Protein AF-A0A958L5U6-F1 (afdb_monomer)

Structure (mmCIF, N/CA/C/O backbone):
data_AF-A0A958L5U6-F1
#
_entry.id   AF-A0A958L5U6-F1
#
loop_
_atom_site.group_PDB
_atom_site.id
_atom_site.type_symbol
_atom_site.label_atom_id
_atom_site.label_alt_id
_atom_site.label_comp_id
_atom_site.label_asym_id
_atom_site.label_entity_id
_atom_site.label_seq_id
_atom_site.pdbx_PDB_ins_code
_atom_site.Cartn_x
_atom_site.Cartn_y
_atom_site.Cartn_z
_atom_site.occupancy
_atom_site.B_iso_or_equiv
_atom_site.auth_seq_id
_atom_site.auth_comp_id
_atom_site.auth_asym_id
_atom_site.auth_atom_id
_atom_site.pdbx_PDB_model_num
ATOM 1 N N . THR A 1 1 ? 14.422 -29.071 46.631 1.00 42.19 1 THR A N 1
ATOM 2 C CA . THR A 1 1 ? 13.842 -27.743 46.349 1.00 42.19 1 THR A CA 1
ATOM 3 C C . THR A 1 1 ? 13.597 -27.643 44.858 1.00 42.19 1 THR A C 1
ATOM 5 O O . THR A 1 1 ? 14.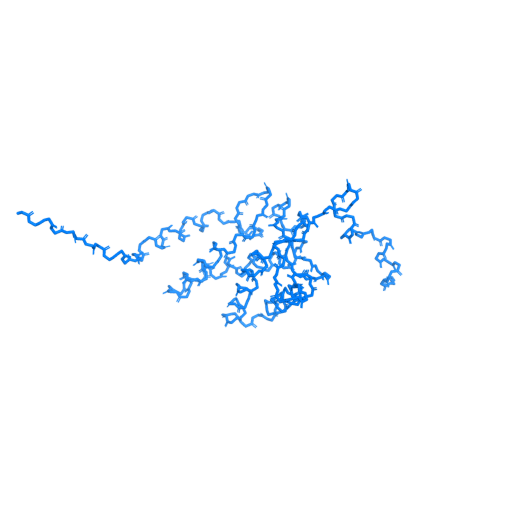487 -27.279 44.104 1.00 42.19 1 THR A O 1
ATOM 8 N N . ALA A 1 2 ? 12.422 -28.095 44.417 1.00 38.12 2 ALA A N 1
ATOM 9 C CA . ALA A 1 2 ? 12.008 -27.997 43.022 1.00 38.12 2 ALA A CA 1
ATOM 10 C C . ALA A 1 2 ? 11.472 -26.580 42.786 1.00 38.12 2 ALA A C 1
ATOM 12 O O . ALA A 1 2 ? 10.473 -26.194 43.389 1.00 38.12 2 ALA A O 1
ATOM 13 N N . GLY A 1 3 ? 12.186 -25.792 41.983 1.00 37.72 3 GLY A N 1
ATOM 14 C CA . GLY A 1 3 ? 11.714 -24.493 41.520 1.00 37.72 3 GLY A CA 1
ATOM 15 C C . GLY A 1 3 ? 10.624 -24.710 40.481 1.00 37.72 3 GLY A C 1
ATOM 16 O O . GLY A 1 3 ? 10.908 -25.190 39.385 1.00 37.72 3 GLY A O 1
ATOM 17 N N . ALA A 1 4 ? 9.385 -24.393 40.847 1.00 43.12 4 ALA A N 1
ATOM 18 C CA . ALA A 1 4 ? 8.295 -24.278 39.895 1.00 43.12 4 ALA A CA 1
ATOM 19 C C . ALA A 1 4 ? 8.637 -23.142 38.923 1.00 43.12 4 ALA A C 1
ATOM 21 O O . ALA A 1 4 ? 8.745 -21.981 39.315 1.00 43.12 4 ALA A O 1
ATOM 22 N N . THR A 1 5 ? 8.873 -23.498 37.665 1.00 43.69 5 THR A N 1
ATOM 23 C CA . THR A 1 5 ? 8.881 -22.553 36.554 1.00 43.69 5 THR A CA 1
ATOM 24 C C . THR A 1 5 ? 7.425 -22.302 36.209 1.00 43.69 5 THR A C 1
ATOM 26 O O . THR A 1 5 ? 6.775 -23.122 35.569 1.00 43.69 5 THR A O 1
ATOM 29 N N . ASP A 1 6 ? 6.899 -21.194 36.722 1.00 43.22 6 ASP A N 1
ATOM 30 C CA . ASP A 1 6 ? 5.592 -20.676 36.346 1.00 43.22 6 ASP A CA 1
ATOM 31 C C . ASP A 1 6 ? 5.699 -20.166 34.903 1.00 43.22 6 ASP A C 1
ATOM 33 O O . ASP A 1 6 ? 6.178 -19.062 34.632 1.00 43.22 6 ASP A O 1
ATOM 37 N N . SER A 1 7 ? 5.383 -21.036 33.946 1.00 47.94 7 SER A N 1
ATOM 38 C CA . SER A 1 7 ? 5.239 -20.659 32.548 1.00 47.94 7 SER A CA 1
ATOM 39 C C . SER A 1 7 ? 3.944 -19.869 32.424 1.00 47.94 7 SER A C 1
ATOM 41 O O . SER A 1 7 ? 2.886 -20.439 32.162 1.00 47.94 7 SER A O 1
ATOM 43 N N . ALA A 1 8 ? 4.028 -18.556 32.628 1.00 49.22 8 ALA A N 1
ATOM 44 C CA . ALA A 1 8 ? 2.970 -17.647 32.229 1.00 49.22 8 ALA A CA 1
ATOM 45 C C . ALA A 1 8 ? 2.755 -17.821 30.718 1.00 49.22 8 ALA A C 1
ATOM 47 O O . ALA A 1 8 ? 3.527 -17.311 29.903 1.00 49.22 8 ALA A O 1
ATOM 48 N N . GLU A 1 9 ? 1.728 -18.583 30.341 1.00 52.09 9 GLU A N 1
ATOM 49 C CA . GLU A 1 9 ? 1.162 -18.557 29.000 1.00 52.09 9 GLU A CA 1
ATOM 50 C C . GLU A 1 9 ? 0.742 -17.110 28.738 1.00 52.09 9 GLU A C 1
ATOM 52 O O . GLU A 1 9 ? -0.278 -16.627 29.236 1.00 52.09 9 GLU A O 1
ATOM 57 N N . GLY A 1 10 ? 1.609 -16.382 28.031 1.00 51.84 10 GLY A N 1
ATOM 58 C CA . GLY A 1 10 ? 1.451 -14.973 27.705 1.00 51.84 10 GLY A CA 1
ATOM 59 C C . GLY A 1 10 ? 0.251 -14.783 26.794 1.00 51.84 10 GLY A C 1
ATOM 60 O O . GLY A 1 10 ? 0.385 -14.678 25.576 1.00 51.84 10 GLY A O 1
ATOM 61 N N . THR A 1 11 ? -0.936 -14.757 27.388 1.00 57.94 11 THR A N 1
ATOM 62 C CA . THR A 1 11 ? -2.158 -14.388 26.694 1.00 57.94 11 THR A CA 1
ATOM 63 C C . THR A 1 11 ? -1.959 -12.942 26.252 1.00 57.94 11 THR A C 1
ATOM 65 O O . THR A 1 11 ? -1.681 -12.079 27.083 1.00 57.94 11 THR A O 1
ATOM 68 N N . LEU A 1 12 ? -2.030 -12.675 24.946 1.00 61.22 12 LEU A N 1
ATOM 69 C CA . LEU A 1 12 ? -2.023 -11.314 24.408 1.00 61.22 12 LEU A CA 1
ATOM 70 C C . LEU A 1 12 ? -3.190 -10.545 25.036 1.00 61.22 12 LEU A C 1
ATOM 72 O O . LEU A 1 12 ? -4.334 -10.669 24.594 1.00 61.22 12 LEU A O 1
ATOM 76 N N . ASP A 1 13 ? -2.899 -9.788 26.090 1.00 75.25 13 ASP A N 1
ATOM 77 C CA . ASP A 1 13 ? -3.899 -9.019 26.814 1.00 75.25 13 ASP A CA 1
ATOM 78 C C . ASP A 1 13 ? -4.533 -7.999 25.856 1.00 75.25 13 ASP A C 1
ATOM 80 O O . ASP A 1 13 ? -3.841 -7.300 25.105 1.00 75.25 13 ASP A O 1
ATOM 84 N N . GLY A 1 14 ? -5.867 -7.919 25.867 1.00 76.12 14 GLY A N 1
ATOM 85 C CA . GLY A 1 14 ? -6.620 -6.907 25.129 1.00 76.12 14 GLY A CA 1
ATOM 86 C C . GLY A 1 14 ? -6.074 -5.504 25.382 1.00 76.12 14 GLY A C 1
ATOM 87 O O . GLY A 1 14 ? -5.935 -4.736 24.431 1.00 76.12 14 GLY A O 1
ATOM 88 N N . LEU A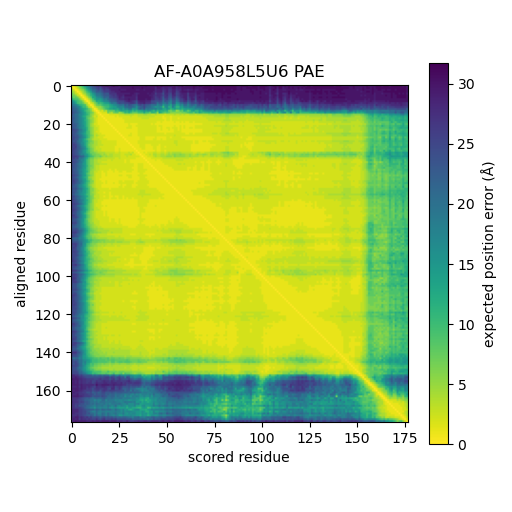 1 15 ? -5.628 -5.236 26.614 1.00 83.44 15 LEU A N 1
ATOM 89 C CA . LEU A 1 15 ? -5.036 -3.963 27.014 1.00 83.44 15 LEU A CA 1
ATOM 90 C C . LEU A 1 15 ? -3.777 -3.596 26.213 1.00 83.44 15 LEU A C 1
ATOM 92 O O . LEU A 1 15 ? -3.612 -2.428 25.860 1.00 83.44 15 LEU A O 1
ATOM 96 N N . ILE A 1 16 ? -2.912 -4.562 25.882 1.00 92.12 16 ILE A N 1
ATOM 97 C CA . ILE A 1 16 ? -1.671 -4.307 25.128 1.00 92.12 16 ILE A CA 1
ATOM 98 C C . ILE A 1 16 ? -1.999 -3.921 23.684 1.00 92.12 16 ILE A C 1
ATOM 100 O O . ILE A 1 16 ? -1.466 -2.946 23.153 1.00 92.12 16 ILE A O 1
ATOM 104 N N . ALA A 1 17 ? -2.911 -4.653 23.046 1.00 93.56 17 ALA A N 1
ATOM 105 C CA . ALA A 1 17 ? -3.328 -4.360 21.679 1.00 93.56 17 ALA A CA 1
ATOM 106 C C . ALA A 1 17 ? -4.055 -3.006 21.571 1.00 93.56 17 ALA A C 1
ATOM 108 O O . ALA A 1 17 ? -3.821 -2.266 20.617 1.00 93.56 17 ALA A O 1
ATOM 109 N N . ASP A 1 18 ? -4.862 -2.636 22.567 1.00 96.56 18 ASP A N 1
ATOM 110 C CA . ASP A 1 18 ? -5.535 -1.332 22.615 1.00 96.56 18 ASP A CA 1
ATOM 111 C C . ASP A 1 18 ? -4.545 -0.180 22.847 1.00 96.56 18 ASP A C 1
ATOM 113 O O . ASP A 1 18 ? -4.731 0.937 22.357 1.00 96.56 18 ASP A O 1
ATOM 117 N N . GLN A 1 19 ? -3.481 -0.412 23.621 1.00 96.56 19 GLN A N 1
ATOM 118 C CA . GLN A 1 19 ? -2.390 0.553 23.777 1.00 96.56 19 GLN A CA 1
ATOM 119 C C . GLN A 1 19 ? -1.605 0.723 22.473 1.00 96.56 19 GLN A C 1
ATOM 121 O O . GLN A 1 19 ? -1.360 1.860 22.067 1.00 96.56 19 GLN A O 1
ATOM 126 N N . ALA A 1 20 ? -1.279 -0.378 21.791 1.00 96.69 20 ALA A N 1
ATOM 127 C CA . ALA A 1 20 ? -0.605 -0.352 20.496 1.00 96.69 20 ALA A CA 1
ATOM 128 C C . ALA A 1 20 ? -1.440 0.392 19.442 1.00 96.69 20 ALA A C 1
ATOM 130 O O . ALA A 1 20 ? -0.927 1.304 18.794 1.00 96.69 20 ALA A O 1
ATOM 131 N N . PHE A 1 21 ? -2.741 0.092 19.338 1.00 98.38 21 PHE A N 1
ATOM 132 C CA . PHE A 1 21 ? -3.654 0.822 18.456 1.00 98.38 21 PHE A CA 1
ATOM 133 C C . PHE A 1 21 ? -3.674 2.321 18.771 1.00 98.38 21 PHE A C 1
ATOM 135 O O . PHE A 1 21 ? -3.522 3.134 17.865 1.00 98.38 21 PHE A O 1
ATOM 142 N N . ARG A 1 22 ? -3.803 2.709 20.048 1.00 98.12 22 ARG A N 1
ATOM 143 C CA . ARG A 1 22 ? -3.801 4.129 20.443 1.00 98.12 22 ARG A CA 1
ATOM 144 C C . ARG A 1 22 ? -2.485 4.836 20.128 1.00 98.12 22 ARG A C 1
ATOM 146 O O . ARG A 1 22 ? -2.515 6.028 19.848 1.00 98.12 22 ARG A O 1
ATOM 153 N N . GLY A 1 23 ? -1.353 4.137 20.205 1.00 98.06 23 GLY A N 1
ATOM 154 C CA . GLY A 1 23 ? -0.061 4.649 19.743 1.00 98.06 23 GLY A CA 1
ATOM 155 C C . GLY A 1 23 ? -0.083 4.924 18.246 1.00 98.06 23 GLY A C 1
ATOM 156 O O . GLY A 1 23 ? 0.069 6.066 17.830 1.00 98.06 23 GLY A O 1
ATOM 157 N N . MET A 1 24 ? -0.409 3.901 17.456 1.00 98.19 24 MET A N 1
ATOM 158 C CA . MET A 1 24 ? -0.482 4.015 15.999 1.00 98.19 24 MET A CA 1
ATOM 159 C C . MET A 1 24 ? -1.473 5.093 15.547 1.00 98.19 24 MET A C 1
ATOM 161 O O . MET A 1 24 ? -1.156 5.881 14.670 1.00 98.19 24 MET A O 1
ATOM 165 N N . ALA A 1 25 ? -2.651 5.187 16.162 1.00 98.44 25 ALA A N 1
ATOM 166 C CA . ALA A 1 25 ? -3.650 6.193 15.809 1.00 98.44 25 ALA A CA 1
ATOM 167 C C . ALA A 1 25 ? -3.161 7.637 16.033 1.00 98.44 25 ALA A C 1
ATOM 169 O O . ALA A 1 25 ? -3.620 8.536 15.334 1.00 98.44 25 ALA A O 1
ATOM 170 N N . ARG A 1 26 ? -2.238 7.870 16.980 1.00 98.12 26 ARG A N 1
ATOM 171 C CA . ARG A 1 26 ? -1.609 9.187 17.181 1.00 98.12 26 ARG A CA 1
ATOM 172 C C . ARG A 1 26 ? -0.544 9.493 16.133 1.00 98.12 26 ARG A C 1
ATOM 174 O O . ARG A 1 26 ? -0.443 10.637 15.710 1.00 98.12 26 ARG A O 1
ATOM 181 N N . ASP A 1 27 ? 0.215 8.482 15.726 1.00 97.50 27 ASP A N 1
ATOM 182 C CA . ASP A 1 27 ? 1.342 8.633 14.796 1.00 97.50 27 ASP A CA 1
ATOM 183 C C . ASP A 1 27 ? 0.913 8.547 13.319 1.00 97.50 27 ASP A C 1
ATOM 185 O O . ASP A 1 27 ? 1.731 8.685 12.407 1.00 97.50 27 ASP A O 1
ATOM 189 N N . TYR A 1 28 ? -0.369 8.281 13.074 1.00 98.69 28 TYR A N 1
ATOM 190 C CA . TYR A 1 28 ? -0.933 8.108 11.746 1.00 98.69 28 TYR A CA 1
ATOM 191 C C . TYR A 1 28 ? -1.030 9.424 10.976 1.00 98.69 28 TYR A C 1
ATOM 193 O O . TYR A 1 28 ? -1.630 10.400 11.433 1.00 98.69 28 TYR A O 1
ATOM 201 N N . ASP A 1 29 ? -0.523 9.417 9.747 1.00 98.38 29 ASP A N 1
ATOM 202 C CA . ASP A 1 29 ? -0.701 10.520 8.813 1.00 98.38 29 ASP A CA 1
ATOM 203 C C . ASP A 1 29 ? -2.116 10.466 8.220 1.00 98.38 29 ASP A C 1
ATOM 205 O O . ASP A 1 29 ? -2.383 9.785 7.230 1.00 98.38 29 ASP A O 1
ATOM 209 N N . SER A 1 30 ? -3.042 11.209 8.822 1.00 97.81 30 SER A N 1
ATOM 210 C CA . SER A 1 30 ? -4.425 11.305 8.335 1.00 97.81 30 SER A CA 1
ATOM 211 C C . SER A 1 30 ? -4.576 12.064 7.011 1.00 97.81 30 SER A C 1
ATOM 213 O O . SER A 1 30 ? -5.604 11.920 6.351 1.00 97.81 30 SER A O 1
ATOM 215 N N . ILE A 1 31 ? -3.565 12.831 6.586 1.00 98.00 31 ILE A N 1
ATOM 216 C CA . ILE A 1 31 ? -3.604 13.607 5.341 1.00 98.00 31 ILE A CA 1
ATOM 217 C C . ILE A 1 31 ? -3.228 12.707 4.166 1.00 98.00 31 ILE A C 1
ATOM 219 O O . ILE A 1 31 ? -3.978 12.614 3.192 1.00 98.00 31 ILE A O 1
ATOM 223 N N . ASN A 1 32 ? -2.095 12.006 4.249 1.00 98.19 32 ASN A N 1
ATOM 224 C CA . ASN A 1 32 ? -1.588 11.188 3.143 1.00 98.19 32 ASN A CA 1
ATOM 225 C C . ASN A 1 32 ? -1.739 9.677 3.347 1.00 98.19 32 ASN A C 1
ATOM 227 O O . ASN A 1 32 ? -1.437 8.923 2.424 1.00 98.19 32 ASN A O 1
ATOM 231 N N . GLY A 1 33 ? -2.202 9.224 4.510 1.00 98.38 33 GLY A N 1
ATOM 232 C CA . GLY A 1 33 ? -2.255 7.810 4.873 1.00 98.38 33 GLY A CA 1
ATOM 233 C C . GLY A 1 33 ? -0.880 7.253 5.249 1.00 98.38 33 GLY A C 1
ATOM 234 O O . GLY A 1 33 ? 0.154 7.749 4.804 1.00 98.38 33 GLY A O 1
ATOM 235 N N . GLY A 1 34 ? -0.864 6.196 6.051 1.00 98.12 34 GLY A N 1
ATOM 236 C CA . GLY A 1 34 ? 0.337 5.520 6.539 1.00 98.12 34 GLY A CA 1
ATOM 237 C C . GLY A 1 34 ? 1.014 6.224 7.713 1.00 98.12 34 GLY A C 1
ATOM 238 O O . GLY A 1 34 ? 0.371 6.915 8.499 1.00 98.12 34 GLY A O 1
ATOM 239 N N . PHE A 1 35 ? 2.321 6.001 7.853 1.00 97.94 35 PHE A N 1
ATOM 240 C CA . PHE A 1 35 ? 3.092 6.377 9.039 1.00 97.94 35 PHE A CA 1
ATOM 241 C C . PHE A 1 35 ? 4.448 6.965 8.658 1.00 97.94 35 PHE A C 1
ATOM 243 O O . PHE A 1 35 ? 5.033 6.575 7.647 1.00 97.94 35 PHE A O 1
ATOM 250 N N . GLY A 1 36 ? 4.966 7.840 9.520 1.00 93.56 36 GLY A N 1
ATOM 251 C CA . GLY A 1 36 ? 6.264 8.486 9.331 1.00 93.56 36 GLY A CA 1
ATOM 252 C C . GLY A 1 36 ? 6.252 9.609 8.288 1.00 93.56 36 GLY A C 1
ATOM 253 O O . GLY A 1 36 ? 5.220 9.942 7.703 1.00 93.56 36 GLY A O 1
ATOM 254 N N . SER A 1 37 ? 7.424 10.209 8.090 1.00 93.56 37 SER A N 1
ATOM 255 C CA . SER A 1 37 ? 7.691 11.262 7.104 1.00 93.56 37 SER A CA 1
ATOM 256 C C . SER A 1 37 ? 8.354 10.694 5.842 1.00 93.56 37 SER A C 1
ATOM 258 O O . SER A 1 37 ? 8.501 9.485 5.703 1.00 93.56 37 SER A O 1
ATOM 260 N N . ALA A 1 38 ? 8.783 11.571 4.933 1.00 93.88 38 ALA A N 1
ATOM 261 C CA . ALA A 1 38 ? 9.699 11.232 3.847 1.00 93.88 38 ALA A CA 1
ATOM 262 C C . ALA A 1 38 ? 11.090 10.788 4.376 1.00 93.88 38 ALA A C 1
ATOM 264 O O . ALA A 1 38 ? 11.587 11.424 5.314 1.00 93.88 38 ALA A O 1
ATOM 265 N N . PRO A 1 39 ? 11.738 9.758 3.788 1.00 95.69 39 PRO A N 1
ATOM 266 C CA . PRO A 1 39 ? 11.163 8.786 2.853 1.00 95.69 39 PRO A CA 1
ATOM 267 C C . PRO A 1 39 ? 10.133 7.885 3.549 1.00 95.69 39 PRO A C 1
ATOM 269 O O . PRO A 1 39 ? 10.347 7.413 4.668 1.00 95.69 39 PRO A O 1
ATOM 272 N N . LYS A 1 40 ? 9.012 7.636 2.873 1.00 97.75 40 LYS A N 1
ATOM 273 C CA . LYS A 1 40 ? 7.834 6.987 3.443 1.00 97.75 40 LYS A CA 1
ATOM 274 C C . LYS A 1 40 ? 7.692 5.543 2.971 1.00 97.75 40 LYS A C 1
ATOM 27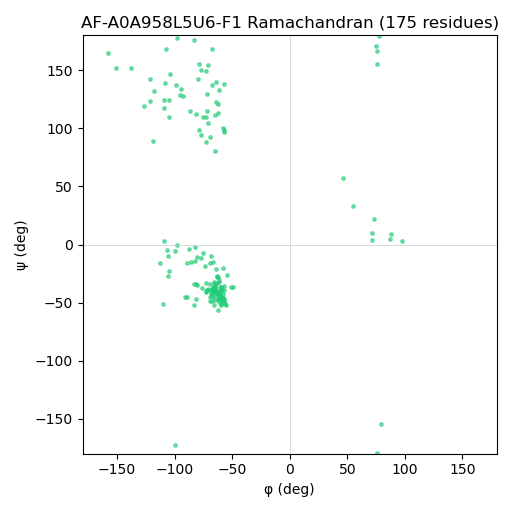6 O O . LYS A 1 40 ? 7.624 5.263 1.775 1.00 97.75 40 LYS A O 1
ATOM 281 N N . PHE A 1 41 ? 7.608 4.625 3.932 1.00 97.88 41 PHE A N 1
ATOM 282 C CA . PHE A 1 41 ? 7.556 3.177 3.700 1.00 97.88 41 PHE A CA 1
ATOM 283 C C . PHE A 1 41 ? 6.132 2.617 3.877 1.00 97.88 41 PHE A C 1
ATOM 285 O O . PHE A 1 41 ? 5.428 3.072 4.782 1.00 97.88 41 PHE A O 1
ATOM 292 N N . PRO A 1 42 ? 5.714 1.581 3.114 1.00 97.06 42 PRO A N 1
ATOM 293 C CA . PRO A 1 42 ? 4.366 0.994 3.197 1.00 97.06 42 PRO A CA 1
ATOM 294 C C . PRO A 1 42 ? 3.992 0.388 4.550 1.00 97.06 42 PRO A C 1
ATOM 296 O O . PRO A 1 42 ? 2.818 0.354 4.912 1.00 97.06 42 PRO A O 1
ATOM 299 N N . GLN A 1 43 ? 4.984 -0.130 5.281 1.00 97.75 43 GLN A N 1
ATOM 300 C CA . GLN A 1 43 ? 4.820 -0.791 6.583 1.00 97.75 43 GLN A CA 1
ATOM 301 C C . GLN A 1 43 ? 3.666 -1.825 6.615 1.00 97.75 43 GLN A C 1
ATOM 303 O O . GLN A 1 43 ? 2.763 -1.731 7.456 1.00 97.75 43 GLN A O 1
ATOM 308 N N . PRO A 1 44 ? 3.672 -2.853 5.740 1.00 98.00 44 PRO A N 1
ATOM 309 C CA . PRO A 1 44 ? 2.532 -3.761 5.579 1.00 98.00 44 PRO A CA 1
ATOM 310 C C . PRO A 1 44 ? 2.211 -4.562 6.851 1.00 98.00 44 PRO A C 1
ATOM 312 O O . PRO A 1 44 ? 1.054 -4.903 7.095 1.00 98.00 44 PRO A O 1
ATOM 315 N N . MET A 1 45 ? 3.203 -4.817 7.710 1.00 97.75 45 MET A N 1
ATOM 316 C CA . MET A 1 45 ? 2.990 -5.474 9.004 1.00 97.75 45 MET A CA 1
ATOM 317 C C . MET A 1 45 ? 2.225 -4.594 9.997 1.00 97.75 45 MET A C 1
ATOM 319 O O . MET A 1 45 ? 1.333 -5.096 10.683 1.00 97.75 45 MET A O 1
ATOM 323 N N . THR A 1 46 ? 2.507 -3.288 10.033 1.00 98.31 46 THR A N 1
ATOM 324 C CA . THR A 1 46 ? 1.759 -2.311 10.843 1.00 98.31 46 THR A CA 1
ATOM 325 C C . THR A 1 46 ? 0.300 -2.259 10.394 1.00 98.31 46 THR A C 1
ATOM 327 O O . THR A 1 46 ? -0.618 -2.358 11.208 1.00 98.31 46 THR A O 1
ATOM 330 N N . LEU A 1 47 ? 0.067 -2.201 9.081 1.00 98.62 47 LEU A N 1
ATOM 331 C CA . LEU A 1 47 ? -1.285 -2.223 8.523 1.00 98.62 47 LEU A CA 1
ATOM 332 C C . LEU A 1 47 ? -1.996 -3.565 8.774 1.00 98.62 47 LEU A C 1
ATOM 334 O O . LEU A 1 47 ? -3.182 -3.586 9.103 1.00 98.62 47 LEU A O 1
ATOM 338 N N . SER A 1 48 ? -1.281 -4.692 8.702 1.00 98.31 48 SER A N 1
ATOM 339 C CA . SER A 1 48 ? -1.852 -6.002 9.030 1.00 98.31 48 SER A CA 1
ATOM 340 C C . SER A 1 48 ? -2.247 -6.106 10.505 1.00 98.31 48 SER A C 1
ATOM 342 O O . SER A 1 48 ? -3.283 -6.702 10.810 1.00 98.31 48 SER A O 1
ATOM 344 N N . PHE A 1 49 ? -1.479 -5.505 11.420 1.00 98.31 49 PHE A N 1
ATOM 345 C CA . PHE A 1 49 ? -1.880 -5.398 12.822 1.00 98.31 49 PHE A CA 1
ATOM 346 C C . PHE A 1 49 ? -3.206 -4.641 12.962 1.00 98.31 49 PHE A C 1
ATOM 348 O O . PHE A 1 49 ? -4.114 -5.149 13.617 1.00 98.31 49 PHE A O 1
ATOM 355 N N . LEU A 1 50 ? -3.361 -3.486 12.308 1.00 98.69 50 LEU A N 1
ATOM 356 C CA . LEU A 1 50 ? -4.607 -2.711 12.352 1.00 98.69 50 LEU A CA 1
ATOM 357 C C . LEU A 1 50 ? -5.800 -3.486 11.781 1.00 98.69 50 LEU A C 1
ATOM 359 O O . LEU A 1 50 ? -6.875 -3.474 12.378 1.00 98.69 50 LEU A O 1
ATOM 363 N N . MET A 1 51 ? -5.607 -4.225 10.685 1.00 98.12 51 MET A N 1
ATOM 364 C CA . MET A 1 51 ? -6.650 -5.083 10.113 1.00 98.12 51 MET A CA 1
ATOM 365 C C . MET A 1 51 ? -7.077 -6.190 11.094 1.00 98.12 51 MET A C 1
ATOM 367 O O . MET A 1 51 ? -8.267 -6.440 11.297 1.00 98.12 51 MET A O 1
ATOM 371 N N . ARG A 1 52 ? -6.115 -6.827 11.778 1.00 97.12 52 ARG A N 1
ATOM 372 C CA . ARG A 1 52 ? -6.399 -7.825 12.828 1.00 97.12 52 ARG A CA 1
ATOM 373 C C . ARG A 1 52 ? -7.073 -7.199 14.047 1.00 97.12 52 ARG A C 1
ATOM 375 O O . ARG A 1 52 ? -7.975 -7.807 14.623 1.00 97.12 52 ARG A O 1
ATOM 382 N N . TYR A 1 53 ? -6.660 -5.993 14.427 1.00 98.00 53 TYR A N 1
ATOM 383 C CA . TYR A 1 53 ? -7.266 -5.237 15.516 1.00 98.00 53 TYR A CA 1
ATOM 384 C C . TYR A 1 53 ? -8.731 -4.911 15.210 1.00 98.00 53 TYR A C 1
ATOM 386 O O . TYR A 1 53 ? -9.595 -5.202 16.040 1.00 98.00 53 TYR A O 1
ATOM 394 N N . HIS A 1 54 ? -9.028 -4.417 14.002 1.00 98.19 54 HIS A N 1
ATOM 395 C CA . HIS A 1 54 ? -10.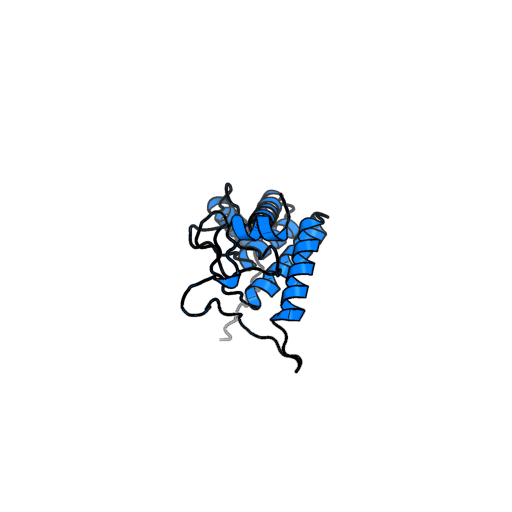395 -4.226 13.514 1.00 98.19 54 HIS A CA 1
ATOM 396 C C . HIS A 1 54 ? -11.198 -5.529 13.593 1.00 98.19 54 HIS A C 1
ATOM 398 O O . HIS A 1 54 ? -12.243 -5.560 14.233 1.00 98.19 54 HIS A O 1
ATOM 404 N N . ARG A 1 55 ? -10.678 -6.634 13.042 1.00 96.44 55 ARG A N 1
ATOM 405 C CA . ARG A 1 55 ? -11.367 -7.936 13.063 1.00 96.44 55 ARG A CA 1
ATOM 406 C C . ARG A 1 55 ? -11.713 -8.415 14.478 1.00 96.44 55 ARG A C 1
ATOM 408 O O . ARG A 1 55 ? -12.742 -9.054 14.666 1.00 96.44 55 ARG A O 1
ATOM 415 N N . ARG A 1 56 ? -10.852 -8.145 15.463 1.00 95.44 56 ARG A N 1
ATOM 416 C CA . ARG A 1 56 ? -11.049 -8.585 16.854 1.00 95.44 56 ARG A CA 1
ATOM 417 C C . ARG A 1 56 ? -12.001 -7.686 17.645 1.00 95.44 56 ARG A C 1
ATOM 419 O O . ARG A 1 56 ? -12.690 -8.176 18.528 1.00 95.44 56 ARG A O 1
ATOM 426 N N . THR A 1 57 ? -11.993 -6.383 17.372 1.00 96.62 57 THR A N 1
ATOM 427 C CA . THR A 1 57 ? -12.660 -5.371 18.216 1.00 96.62 57 THR A CA 1
ATOM 428 C C . THR A 1 57 ? -13.855 -4.694 17.548 1.00 96.62 57 THR A C 1
ATOM 430 O O . THR A 1 57 ? -14.629 -4.023 18.222 1.00 96.62 57 THR A O 1
ATOM 433 N N . GLY A 1 58 ? -13.992 -4.817 16.228 1.00 97.00 58 GLY A N 1
ATOM 434 C CA . GLY A 1 58 ? -14.924 -4.029 15.424 1.00 97.00 58 GLY A CA 1
ATOM 435 C C . GLY A 1 58 ? -14.526 -2.556 15.269 1.00 97.00 58 GLY A C 1
ATOM 436 O O . GLY A 1 58 ? -15.331 -1.761 14.796 1.00 97.00 58 GLY A O 1
ATOM 437 N N . ASN A 1 59 ? -13.312 -2.151 15.671 1.00 98.44 59 ASN A N 1
ATOM 438 C CA . ASN A 1 59 ? -12.893 -0.751 15.608 1.00 98.44 59 ASN A CA 1
ATOM 439 C C . ASN A 1 59 ? -12.803 -0.256 14.155 1.00 98.44 59 ASN A C 1
ATOM 441 O O . ASN A 1 59 ? -11.928 -0.682 13.399 1.00 98.44 59 ASN A O 1
ATOM 445 N N . GLN A 1 60 ? -13.699 0.652 13.770 1.00 98.50 60 GLN A N 1
ATOM 446 C CA . GLN A 1 60 ? -13.803 1.123 12.389 1.00 98.50 60 GLN A CA 1
ATOM 447 C C . GLN A 1 60 ? -12.650 2.043 11.974 1.00 98.50 60 GLN A C 1
ATOM 449 O O . GLN A 1 60 ? -12.182 1.958 10.842 1.00 98.50 60 GLN A O 1
ATOM 454 N N . GLN A 1 61 ? -12.125 2.845 12.903 1.00 98.69 61 GLN A N 1
ATOM 455 C CA . GLN A 1 61 ? -10.984 3.724 12.644 1.00 98.69 61 GLN A CA 1
ATOM 456 C C . GLN A 1 61 ? -9.756 2.925 12.178 1.00 98.69 61 GLN A C 1
ATOM 458 O O . GLN A 1 61 ? -9.071 3.334 11.247 1.00 98.69 61 GLN A O 1
ATOM 463 N N . ALA A 1 62 ? -9.498 1.752 12.765 1.00 98.75 62 ALA A N 1
ATOM 464 C CA . ALA A 1 62 ? -8.409 0.880 12.328 1.00 98.75 62 ALA A CA 1
ATOM 465 C C . ALA A 1 62 ? -8.578 0.412 10.868 1.00 98.75 62 ALA A C 1
ATOM 467 O O . ALA A 1 62 ? -7.605 0.404 10.113 1.00 98.75 62 ALA A O 1
ATOM 468 N N . LEU A 1 63 ? -9.802 0.068 10.448 1.00 98.75 63 LEU A N 1
ATOM 469 C CA . LEU A 1 63 ? -10.092 -0.297 9.056 1.00 98.75 63 LEU A CA 1
ATOM 470 C C . LEU A 1 63 ? -9.940 0.904 8.112 1.00 98.75 63 LEU A C 1
ATOM 472 O O . LEU A 1 63 ? -9.375 0.772 7.024 1.00 98.75 63 LEU A O 1
ATOM 476 N N . GLU A 1 64 ? -10.406 2.082 8.522 1.00 98.81 64 GLU A N 1
ATOM 477 C CA . GLU A 1 64 ? -10.263 3.327 7.760 1.00 98.81 64 GLU A CA 1
ATOM 478 C C . GLU A 1 64 ? -8.791 3.692 7.548 1.00 98.81 64 GLU A C 1
ATOM 480 O O . GLU A 1 64 ? -8.395 4.001 6.426 1.00 98.81 64 GLU A O 1
ATOM 485 N N . MET A 1 65 ? -7.955 3.568 8.584 1.00 98.88 65 MET A N 1
ATOM 486 C CA . MET A 1 65 ? -6.511 3.800 8.480 1.00 98.88 65 MET A CA 1
ATOM 487 C C . MET A 1 65 ? -5.863 2.880 7.439 1.00 98.88 65 MET A C 1
ATOM 489 O O . MET A 1 65 ? -5.095 3.336 6.590 1.00 98.88 65 MET A O 1
ATOM 493 N N . VAL A 1 66 ? -6.193 1.584 7.456 1.00 98.88 66 VAL A N 1
ATOM 494 C CA . VAL A 1 66 ? -5.640 0.626 6.485 1.00 98.88 66 VAL A CA 1
ATOM 495 C C . VAL A 1 66 ? -6.123 0.937 5.073 1.00 98.88 66 VAL A C 1
ATOM 497 O O . VAL A 1 66 ? -5.312 1.088 4.162 1.00 98.88 66 VAL A O 1
ATOM 500 N N . THR A 1 67 ? -7.434 1.065 4.884 1.00 98.88 67 THR A N 1
ATOM 501 C CA . THR A 1 67 ? -8.026 1.249 3.552 1.00 98.88 67 THR A CA 1
ATOM 502 C C . THR A 1 67 ? -7.638 2.587 2.926 1.00 98.88 67 THR A C 1
ATOM 504 O O . THR A 1 67 ? -7.366 2.634 1.727 1.00 98.88 67 THR A O 1
ATOM 507 N N . TYR A 1 68 ? -7.540 3.664 3.710 1.00 98.88 68 TYR A N 1
ATOM 508 C CA . TYR A 1 68 ? -7.060 4.955 3.215 1.00 98.88 68 TYR A CA 1
ATOM 509 C C . TYR A 1 68 ? -5.590 4.888 2.793 1.00 98.88 68 TYR A C 1
ATOM 511 O O . TYR A 1 68 ? -5.255 5.321 1.692 1.00 98.88 68 TYR A O 1
ATOM 519 N N . THR A 1 69 ? -4.729 4.271 3.610 1.00 98.88 69 THR A N 1
ATOM 520 C CA . THR A 1 69 ? -3.305 4.085 3.281 1.00 98.88 69 THR A CA 1
ATOM 521 C C . THR A 1 69 ? -3.123 3.277 1.998 1.00 98.88 69 THR A C 1
ATOM 523 O O . THR A 1 69 ? -2.395 3.704 1.104 1.00 98.88 69 THR A O 1
ATOM 526 N N . LEU A 1 70 ? -3.825 2.145 1.864 1.00 98.88 70 LEU A N 1
ATOM 527 C CA . LEU A 1 70 ? -3.757 1.302 0.668 1.00 98.88 70 LEU A CA 1
ATOM 528 C C . LEU A 1 70 ? -4.191 2.059 -0.592 1.00 98.88 70 LEU A C 1
ATOM 530 O O . LEU A 1 70 ? -3.485 2.000 -1.595 1.00 98.88 70 LEU A O 1
ATOM 534 N N . ARG A 1 71 ? -5.297 2.819 -0.545 1.00 98.81 71 ARG A N 1
ATOM 535 C CA . ARG A 1 71 ? -5.741 3.630 -1.695 1.00 98.81 71 ARG A CA 1
ATOM 536 C C . ARG A 1 71 ? -4.743 4.730 -2.042 1.00 98.81 71 ARG A C 1
ATOM 538 O O . ARG A 1 71 ? -4.500 4.981 -3.217 1.00 98.81 71 ARG A O 1
ATOM 545 N N . LYS A 1 72 ? -4.158 5.388 -1.039 1.00 98.69 72 LYS A N 1
ATOM 546 C CA . LYS A 1 72 ? -3.151 6.437 -1.248 1.00 98.69 72 LYS A CA 1
ATOM 547 C C . LYS A 1 72 ? -1.889 5.897 -1.917 1.00 98.69 72 LYS A C 1
ATOM 549 O O . LYS A 1 72 ? -1.409 6.538 -2.843 1.00 98.69 72 LYS A O 1
ATOM 554 N N . MET A 1 73 ? -1.416 4.718 -1.515 1.00 98.62 73 MET A N 1
ATOM 555 C CA . MET A 1 73 ? -0.298 4.052 -2.192 1.00 98.62 73 MET A CA 1
ATOM 556 C C . MET A 1 73 ? -0.678 3.601 -3.607 1.00 98.62 73 MET A C 1
ATOM 558 O O . MET A 1 73 ? 0.040 3.910 -4.550 1.00 98.62 73 MET A O 1
ATOM 562 N N . ALA A 1 74 ? -1.825 2.931 -3.771 1.00 98.44 74 ALA A N 1
ATOM 563 C CA . ALA A 1 74 ? -2.278 2.395 -5.058 1.00 98.44 74 ALA A CA 1
ATOM 564 C C . ALA A 1 74 ? -2.554 3.472 -6.121 1.00 98.44 74 ALA A C 1
ATOM 566 O O . ALA A 1 74 ? -2.448 3.203 -7.314 1.00 98.44 74 ALA A O 1
ATOM 567 N N . ARG A 1 75 ? -2.921 4.688 -5.702 1.00 98.12 75 ARG A N 1
ATOM 568 C CA . ARG A 1 75 ? -3.175 5.838 -6.589 1.00 98.12 75 ARG A CA 1
ATOM 569 C C . ARG A 1 75 ? -1.984 6.798 -6.700 1.00 98.12 75 ARG A C 1
ATOM 571 O O . ARG A 1 75 ? -2.101 7.824 -7.364 1.00 98.12 75 ARG A O 1
ATOM 578 N N . GLY A 1 76 ? -0.884 6.514 -6.004 1.00 96.31 76 GLY A N 1
ATOM 579 C CA . GLY A 1 76 ? 0.364 7.270 -6.077 1.00 96.31 76 GLY A CA 1
ATOM 580 C C . GLY A 1 76 ? 1.373 6.616 -7.023 1.00 96.31 76 GLY A C 1
ATOM 581 O O . GLY A 1 76 ? 1.121 5.539 -7.558 1.00 96.31 76 GLY A O 1
ATOM 582 N N . GLY A 1 77 ? 2.536 7.243 -7.201 1.00 95.12 77 GLY A N 1
ATOM 583 C CA . GLY A 1 77 ? 3.652 6.647 -7.946 1.00 95.12 77 GLY A CA 1
ATOM 584 C C . GLY A 1 77 ? 4.391 5.553 -7.173 1.00 95.12 77 GLY A C 1
ATOM 585 O O . GLY A 1 77 ? 5.217 4.858 -7.745 1.00 95.12 77 GLY A O 1
ATOM 586 N N . MET A 1 78 ? 4.075 5.354 -5.889 1.00 95.88 78 MET A N 1
ATOM 587 C CA . MET A 1 78 ? 4.555 4.214 -5.103 1.00 95.88 78 MET A CA 1
ATOM 588 C C . MET A 1 78 ? 4.099 2.855 -5.667 1.00 95.88 78 MET A C 1
ATOM 590 O O . MET A 1 78 ? 4.804 1.853 -5.536 1.00 95.88 78 MET A O 1
ATOM 594 N N . TYR A 1 79 ? 2.912 2.822 -6.271 1.00 98.31 79 TYR A N 1
ATOM 595 C CA . TYR A 1 79 ? 2.430 1.699 -7.064 1.00 98.31 79 TYR A CA 1
ATOM 596 C C . TYR A 1 79 ? 2.735 1.964 -8.537 1.00 98.31 79 TYR A C 1
ATOM 598 O O . TYR A 1 79 ? 2.385 3.024 -9.063 1.00 98.31 79 TYR A O 1
ATOM 606 N N . ASP A 1 80 ? 3.365 1.003 -9.205 1.00 96.44 80 ASP A N 1
ATOM 607 C CA . ASP A 1 80 ? 3.644 1.100 -10.632 1.00 96.44 80 ASP A CA 1
ATOM 608 C C . ASP A 1 80 ? 2.337 0.958 -11.421 1.00 96.44 80 ASP A C 1
ATOM 610 O O . ASP A 1 80 ? 1.776 -0.130 -11.569 1.00 96.44 80 ASP A O 1
ATOM 614 N N . GLN A 1 81 ? 1.857 2.091 -11.931 1.00 94.50 81 GLN A N 1
ATOM 615 C CA . GLN A 1 81 ? 0.574 2.208 -12.626 1.00 94.50 81 GLN A CA 1
ATOM 616 C C . GLN A 1 81 ? 0.531 1.454 -13.965 1.00 94.50 81 GLN A C 1
ATOM 618 O O . GLN A 1 81 ? -0.554 1.278 -14.517 1.00 94.50 81 GLN A O 1
ATOM 623 N N . LEU A 1 82 ? 1.685 1.044 -14.502 1.00 90.81 82 LEU A N 1
ATOM 624 C CA . LEU A 1 82 ? 1.798 0.384 -15.803 1.00 90.81 82 LEU A CA 1
ATOM 625 C C . LEU A 1 82 ? 2.188 -1.087 -15.653 1.00 90.81 82 LEU A C 1
ATOM 627 O O . LEU A 1 82 ? 1.550 -1.963 -16.235 1.00 90.81 82 LEU A O 1
ATOM 631 N N . GLY A 1 83 ? 3.250 -1.352 -14.893 1.00 91.38 83 GLY A N 1
ATOM 632 C CA . GLY A 1 83 ? 3.820 -2.685 -14.716 1.00 91.38 83 GLY A CA 1
ATOM 633 C C . GLY A 1 83 ? 3.215 -3.480 -13.562 1.00 91.38 83 GLY A C 1
ATOM 634 O O . GLY A 1 83 ? 3.394 -4.698 -13.516 1.00 91.38 83 GLY A O 1
ATOM 635 N N . GLY A 1 84 ? 2.493 -2.824 -12.652 1.00 96.69 84 GLY A N 1
ATOM 636 C CA . GLY A 1 84 ? 2.025 -3.425 -11.410 1.00 96.69 84 GLY A CA 1
ATOM 637 C C . GLY A 1 84 ? 3.138 -3.601 -10.374 1.00 96.69 84 GLY A C 1
ATOM 638 O O . GLY A 1 84 ? 4.334 -3.415 -10.628 1.00 96.69 84 GLY A O 1
ATOM 639 N N . GLY A 1 85 ? 2.728 -3.971 -9.166 1.00 97.75 85 GLY A N 1
ATOM 640 C CA . GLY A 1 85 ? 3.614 -4.057 -8.011 1.00 97.75 85 GLY A CA 1
ATOM 641 C C . GLY A 1 85 ? 3.987 -2.700 -7.408 1.00 97.75 85 GLY A C 1
ATOM 642 O O . GLY A 1 85 ? 3.755 -1.630 -7.966 1.00 97.75 85 GLY A O 1
ATOM 643 N N . PHE A 1 86 ? 4.558 -2.762 -6.213 1.00 98.38 86 PHE A N 1
ATOM 644 C CA . PHE A 1 86 ? 4.950 -1.620 -5.404 1.00 98.38 86 PHE A CA 1
ATOM 6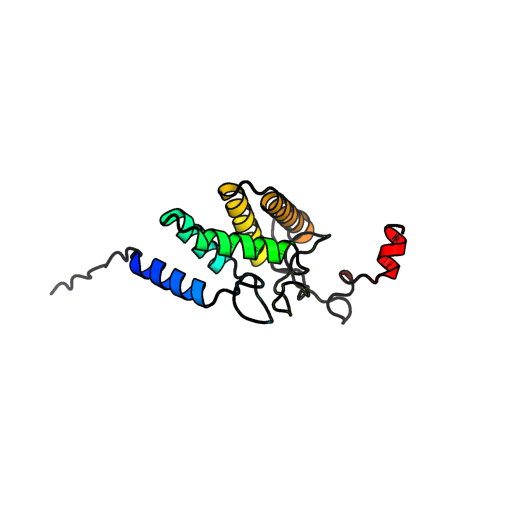45 C C . PHE A 1 86 ? 6.464 -1.483 -5.365 1.00 98.38 86 PHE A C 1
ATOM 647 O O . PHE A 1 86 ? 7.193 -2.470 -5.205 1.00 98.38 86 PHE A O 1
ATOM 654 N N . HIS A 1 87 ? 6.902 -0.234 -5.451 1.00 97.56 87 HIS A N 1
ATOM 655 C CA . HIS A 1 87 ? 8.259 0.176 -5.136 1.00 97.56 87 HIS A CA 1
ATOM 656 C C . HIS A 1 87 ? 8.540 0.028 -3.637 1.00 97.56 87 HIS A C 1
ATOM 658 O O . HIS A 1 87 ? 7.638 -0.223 -2.836 1.00 97.56 87 HIS A O 1
ATOM 664 N N . ARG A 1 88 ? 9.808 0.129 -3.240 1.00 96.25 88 ARG A N 1
ATOM 665 C CA . ARG A 1 88 ? 10.231 -0.133 -1.860 1.00 96.25 88 ARG A CA 1
ATOM 666 C C . ARG A 1 88 ? 9.797 0.968 -0.896 1.00 96.25 88 ARG A C 1
ATOM 668 O O . ARG A 1 88 ? 9.367 0.686 0.223 1.00 96.25 88 ARG A O 1
ATOM 675 N N . TYR A 1 89 ? 9.893 2.222 -1.325 1.00 96.31 89 TYR A N 1
ATOM 676 C CA . TYR A 1 89 ? 9.412 3.381 -0.575 1.00 96.31 89 TYR A CA 1
ATOM 677 C C . TYR A 1 89 ? 9.161 4.576 -1.495 1.00 96.31 89 TYR A C 1
ATOM 679 O O . TYR A 1 89 ? 9.621 4.610 -2.633 1.00 96.31 89 TYR A O 1
ATOM 687 N N . SER A 1 90 ? 8.432 5.561 -0.980 1.00 96.69 90 SER A N 1
ATOM 688 C CA . SER A 1 90 ? 8.262 6.873 -1.602 1.00 96.69 90 SER A CA 1
ATOM 689 C C . SER A 1 90 ? 9.291 7.841 -1.030 1.00 96.69 90 SER A C 1
ATOM 691 O O . SER A 1 90 ? 9.461 7.902 0.187 1.00 96.69 90 SER A O 1
ATOM 693 N N . VAL A 1 91 ? 9.976 8.620 -1.865 1.00 95.25 91 VAL A N 1
ATOM 694 C CA . VAL A 1 91 ? 10.906 9.656 -1.381 1.00 95.25 91 VAL A CA 1
ATOM 695 C C . VAL A 1 91 ? 10.165 10.860 -0.797 1.00 95.25 91 VAL A C 1
ATOM 697 O O . VAL A 1 91 ? 10.752 11.602 -0.018 1.00 95.25 91 VAL A O 1
ATOM 700 N N . ASP A 1 92 ? 8.879 11.031 -1.120 1.00 95.56 92 ASP A N 1
ATOM 701 C CA . ASP A 1 92 ? 7.989 12.027 -0.513 1.00 95.56 92 ASP A CA 1
ATOM 702 C C . ASP A 1 92 ? 6.951 11.405 0.438 1.00 95.56 92 ASP A C 1
ATOM 704 O O . ASP A 1 92 ? 6.731 10.191 0.465 1.00 95.56 92 ASP A O 1
ATOM 708 N N . GLU A 1 93 ? 6.273 12.252 1.216 1.00 95.06 93 GLU A N 1
ATOM 709 C CA . GLU A 1 93 ? 5.253 11.839 2.182 1.00 95.06 93 GLU A CA 1
ATOM 710 C C . GLU A 1 93 ? 3.887 11.467 1.567 1.00 95.06 93 GLU A C 1
ATOM 712 O O . GLU A 1 93 ? 3.005 10.945 2.261 1.00 95.06 93 GLU A O 1
ATOM 717 N N . ARG A 1 94 ? 3.694 11.771 0.280 1.00 96.62 94 ARG A N 1
ATOM 718 C CA . ARG A 1 94 ? 2.417 11.740 -0.451 1.00 96.62 94 ARG A CA 1
ATOM 719 C C . ARG A 1 94 ? 2.235 10.489 -1.300 1.00 96.62 94 ARG A C 1
ATOM 721 O O . ARG A 1 94 ? 1.137 10.317 -1.837 1.00 96.62 94 ARG A O 1
ATOM 728 N N . TRP A 1 95 ? 3.265 9.644 -1.373 1.00 97.81 95 TRP A N 1
ATOM 729 C CA . TRP A 1 95 ? 3.347 8.436 -2.198 1.00 97.81 95 TRP A CA 1
ATOM 730 C C . TRP A 1 95 ? 3.520 8.716 -3.694 1.00 97.81 95 TRP A C 1
ATOM 732 O O . TRP A 1 95 ? 3.143 7.871 -4.505 1.00 97.81 95 TRP A O 1
ATOM 742 N N . LEU A 1 96 ? 4.015 9.898 -4.082 1.00 95.06 96 LEU A N 1
ATOM 743 C CA . LEU A 1 96 ? 4.053 10.306 -5.493 1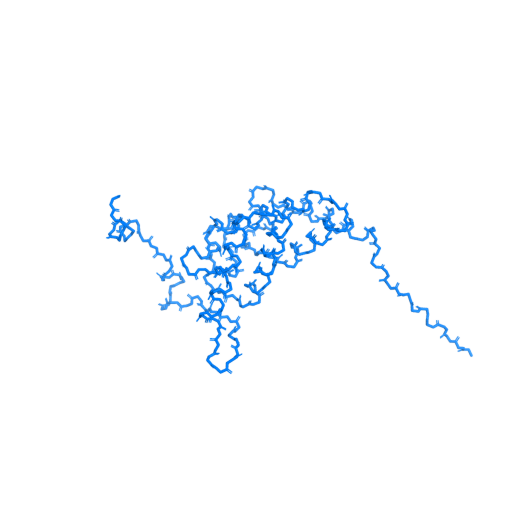.00 95.06 96 LEU A CA 1
ATOM 744 C C . LEU A 1 96 ? 5.349 9.906 -6.191 1.00 95.06 96 LEU A C 1
ATOM 746 O O . LEU A 1 96 ? 5.282 9.402 -7.306 1.00 95.06 96 LEU A O 1
ATOM 750 N N . VAL A 1 97 ? 6.500 10.121 -5.562 1.00 93.12 97 VAL A N 1
ATOM 751 C CA . VAL A 1 97 ? 7.805 9.838 -6.164 1.00 93.12 97 VAL A CA 1
ATOM 752 C C . VAL A 1 97 ? 8.381 8.559 -5.545 1.00 93.12 97 VAL A C 1
ATOM 754 O O . VAL A 1 97 ? 8.737 8.572 -4.365 1.00 93.12 97 VAL A O 1
ATOM 757 N N . PRO A 1 98 ? 8.460 7.441 -6.286 1.00 93.38 98 PRO A N 1
ATOM 758 C CA . PRO A 1 98 ? 9.027 6.200 -5.771 1.00 93.38 98 PRO A CA 1
ATOM 759 C C . PRO A 1 98 ? 10.560 6.222 -5.772 1.00 93.38 98 PRO A C 1
ATOM 761 O O . PRO A 1 98 ? 11.187 6.888 -6.590 1.00 93.38 98 PRO A O 1
ATOM 764 N N . HIS A 1 99 ? 11.148 5.419 -4.892 1.00 90.94 99 HIS A N 1
ATOM 765 C CA . HIS A 1 99 ? 12.477 4.848 -5.090 1.00 90.94 99 HIS A CA 1
ATOM 766 C C . HIS A 1 99 ? 12.315 3.550 -5.880 1.00 90.94 99 HIS A C 1
ATOM 768 O O . HIS A 1 99 ? 11.690 2.612 -5.380 1.00 90.94 99 HIS A O 1
ATOM 774 N N . PHE A 1 100 ? 12.830 3.498 -7.108 1.00 89.62 100 PHE A N 1
ATOM 775 C CA . PHE A 1 100 ? 12.326 2.576 -8.138 1.00 89.62 100 PHE A CA 1
ATOM 776 C C . PHE A 1 100 ? 12.588 1.081 -7.886 1.00 89.62 100 PHE A C 1
ATOM 778 O O . PHE A 1 100 ? 11.964 0.245 -8.538 1.00 89.62 100 PHE A O 1
ATOM 785 N N . GLU A 1 101 ? 13.409 0.734 -6.896 1.00 93.50 101 GLU A N 1
ATOM 786 C CA . GLU A 1 101 ? 13.611 -0.647 -6.441 1.00 93.50 101 GLU A CA 1
ATOM 787 C C . GLU A 1 101 ? 12.283 -1.301 -6.014 1.00 93.50 101 GLU A C 1
ATOM 789 O O . GLU A 1 101 ? 11.479 -0.688 -5.304 1.00 93.50 101 GLU A O 1
ATOM 794 N N . LYS A 1 102 ? 12.065 -2.568 -6.384 1.00 96.00 102 LYS A N 1
ATOM 795 C CA . LYS A 1 102 ? 10.904 -3.363 -5.947 1.00 96.00 102 LYS A CA 1
ATOM 796 C C . LYS A 1 102 ? 11.352 -4.619 -5.208 1.00 96.00 102 LYS A C 1
ATOM 798 O O . LYS A 1 102 ? 12.042 -5.473 -5.757 1.00 96.00 102 LYS A O 1
ATOM 803 N N . MET A 1 103 ? 10.876 -4.786 -3.975 1.00 97.00 103 MET A N 1
ATOM 804 C CA . MET A 1 103 ? 11.222 -5.938 -3.134 1.00 97.00 103 MET A CA 1
ATOM 805 C C . MET A 1 103 ? 10.131 -7.011 -3.182 1.00 97.00 103 MET A C 1
ATOM 807 O O . MET A 1 103 ? 8.942 -6.700 -3.045 1.00 97.00 103 MET A O 1
ATOM 811 N N . LEU A 1 104 ? 10.520 -8.289 -3.286 1.00 97.62 104 LEU A N 1
ATOM 812 C CA . LEU A 1 104 ? 9.566 -9.408 -3.264 1.00 97.62 104 LEU A CA 1
ATOM 813 C C . LEU A 1 104 ? 8.753 -9.427 -1.967 1.00 97.62 104 LEU A C 1
ATOM 815 O O . LEU A 1 104 ? 7.535 -9.590 -1.997 1.00 97.62 104 LEU A O 1
ATOM 819 N N . TYR A 1 105 ? 9.420 -9.264 -0.820 1.00 97.06 105 TYR A N 1
ATOM 820 C CA . TYR A 1 105 ? 8.762 -9.383 0.481 1.00 97.06 105 TYR A CA 1
ATOM 821 C C . TYR A 1 105 ? 7.729 -8.271 0.709 1.00 97.06 105 TYR A C 1
ATOM 823 O O . TYR A 1 105 ? 6.719 -8.516 1.369 1.00 97.06 105 TYR A O 1
ATOM 831 N N . ASP A 1 106 ? 7.954 -7.067 0.176 1.00 97.56 106 ASP A N 1
ATOM 832 C CA . ASP A 1 106 ? 6.996 -5.963 0.271 1.00 97.56 106 ASP A CA 1
ATOM 833 C C . ASP A 1 106 ? 5.765 -6.266 -0.587 1.00 97.56 106 ASP A C 1
ATOM 835 O O . ASP A 1 106 ? 4.640 -6.238 -0.087 1.00 97.56 106 ASP A O 1
ATOM 839 N N . ASN A 1 107 ? 5.979 -6.668 -1.843 1.00 98.44 107 ASN A N 1
ATOM 840 C CA . ASN A 1 107 ? 4.908 -7.020 -2.776 1.00 98.44 107 ASN A CA 1
ATOM 841 C C . ASN A 1 107 ? 4.068 -8.208 -2.292 1.00 98.44 107 ASN A C 1
ATOM 843 O O . ASN A 1 107 ? 2.840 -8.144 -2.320 1.00 98.44 107 ASN A O 1
ATOM 847 N N . ALA A 1 108 ? 4.698 -9.259 -1.762 1.00 98.06 108 ALA A N 1
ATOM 848 C CA . ALA A 1 108 ? 3.990 -10.412 -1.207 1.00 98.06 108 ALA A CA 1
ATOM 849 C C . ALA A 1 108 ? 3.099 -10.025 -0.012 1.00 98.06 108 ALA A C 1
ATOM 851 O O . ALA A 1 108 ? 1.951 -10.466 0.101 1.00 98.06 108 ALA A O 1
ATOM 852 N N . GLN A 1 109 ? 3.606 -9.175 0.887 1.00 98.50 109 GLN A N 1
ATOM 853 C CA . GLN A 1 109 ? 2.845 -8.734 2.055 1.00 98.50 109 GLN A CA 1
ATOM 854 C C . GLN A 1 109 ? 1.719 -7.762 1.686 1.00 98.50 109 GLN A C 1
ATOM 856 O O . GLN A 1 109 ? 0.626 -7.869 2.248 1.00 98.50 109 GLN A O 1
ATOM 861 N N . LEU A 1 110 ? 1.959 -6.845 0.744 1.00 98.69 110 LEU A N 1
ATOM 862 C CA . LEU A 1 110 ? 0.956 -5.897 0.260 1.00 98.69 110 LEU A CA 1
ATOM 863 C C . LEU A 1 110 ? -0.150 -6.593 -0.533 1.00 98.69 110 LEU A C 1
ATOM 865 O O . LEU A 1 110 ? -1.317 -6.312 -0.275 1.00 98.69 110 LEU A O 1
ATOM 869 N N . ALA A 1 111 ? 0.178 -7.553 -1.403 1.00 98.62 111 ALA A N 1
ATOM 870 C CA . ALA A 1 111 ? -0.819 -8.349 -2.118 1.00 98.62 111 ALA A CA 1
ATOM 871 C C . ALA A 1 111 ? -1.765 -9.064 -1.142 1.00 98.62 111 ALA A C 1
ATOM 873 O O . ALA A 1 111 ? -2.986 -8.960 -1.264 1.00 98.62 111 ALA A O 1
ATOM 874 N N . ARG A 1 112 ? -1.219 -9.711 -0.100 1.00 98.56 112 ARG A N 1
ATOM 875 C CA . ARG A 1 112 ? -2.034 -10.337 0.955 1.00 98.56 112 ARG A CA 1
ATOM 876 C C . ARG A 1 112 ? -2.947 -9.322 1.647 1.00 98.56 112 ARG A C 1
ATOM 878 O O . ARG A 1 112 ? -4.127 -9.594 1.847 1.00 98.56 112 ARG A O 1
ATOM 885 N N . LEU A 1 113 ? -2.409 -8.162 2.016 1.00 98.56 113 LEU A N 1
ATOM 886 C CA . LEU A 1 113 ? -3.158 -7.122 2.718 1.00 98.56 113 LEU A CA 1
ATOM 887 C C . LEU A 1 113 ? -4.271 -6.508 1.848 1.00 98.56 113 LEU A C 1
ATOM 889 O O . LEU A 1 113 ? -5.351 -6.219 2.357 1.00 98.56 113 LEU A O 1
ATOM 893 N N . LEU A 1 114 ? -4.033 -6.346 0.545 1.00 98.88 114 LEU A N 1
ATOM 894 C CA . LEU A 1 114 ? -5.029 -5.886 -0.424 1.00 98.88 114 LEU A CA 1
ATOM 895 C C . LEU A 1 114 ? -6.158 -6.909 -0.601 1.00 98.88 114 LEU A C 1
ATOM 897 O O . LEU A 1 114 ? -7.325 -6.523 -0.603 1.00 98.88 114 LEU A O 1
ATOM 901 N N . VAL A 1 115 ? -5.844 -8.209 -0.663 1.00 98.75 115 VAL A N 1
ATOM 902 C CA . VAL A 1 115 ? -6.868 -9.270 -0.676 1.00 98.75 115 VAL A CA 1
ATOM 903 C C . VAL A 1 115 ? -7.712 -9.228 0.599 1.00 98.75 115 VAL A C 1
ATOM 905 O O . VAL A 1 115 ? -8.937 -9.275 0.519 1.00 98.75 115 VAL A O 1
ATOM 908 N N . GLU A 1 116 ? -7.085 -9.090 1.770 1.00 98.50 116 GLU A N 1
ATOM 909 C CA . GLU A 1 116 ? -7.804 -8.954 3.045 1.00 98.50 116 GLU A CA 1
ATOM 910 C C . GLU A 1 116 ? -8.701 -7.705 3.057 1.00 98.50 116 GLU A C 1
ATOM 912 O O . GLU A 1 116 ? -9.862 -7.776 3.462 1.00 98.50 116 GLU A O 1
ATOM 917 N N . ALA A 1 117 ? -8.204 -6.569 2.559 1.00 98.69 117 ALA A N 1
ATOM 918 C CA . ALA A 1 117 ? -8.985 -5.342 2.446 1.00 98.69 117 ALA A CA 1
ATOM 919 C C . ALA A 1 117 ? -10.177 -5.504 1.490 1.00 98.69 117 ALA A C 1
ATOM 921 O O . ALA A 1 117 ? -11.283 -5.072 1.822 1.00 98.69 117 ALA A O 1
ATOM 922 N N . TRP A 1 118 ? -9.997 -6.165 0.343 1.00 98.81 118 TRP A N 1
ATOM 923 C CA . TRP A 1 118 ? -11.090 -6.495 -0.574 1.00 98.81 118 TRP A CA 1
ATOM 924 C C . TRP A 1 118 ? -12.137 -7.397 0.087 1.00 98.81 118 TRP A C 1
ATOM 926 O O . TRP A 1 118 ? -13.325 -7.103 0.005 1.00 98.81 118 TRP A O 1
ATOM 936 N N . GLN A 1 119 ? -11.725 -8.450 0.797 1.00 98.44 119 GLN A N 1
ATOM 937 C CA . GLN A 1 119 ? -12.652 -9.361 1.479 1.00 98.44 119 GLN A CA 1
ATOM 938 C C . GLN A 1 119 ? -13.504 -8.659 2.541 1.00 98.44 119 GLN A C 1
ATOM 940 O O . GLN A 1 119 ? -14.671 -9.001 2.717 1.00 98.44 119 GLN A O 1
ATOM 945 N N . VAL A 1 120 ? -12.928 -7.684 3.250 1.00 97.88 120 VAL A N 1
ATOM 946 C CA . VAL A 1 120 ? -13.632 -6.944 4.308 1.00 97.88 120 VAL A CA 1
ATOM 947 C C . VAL A 1 120 ? -14.524 -5.836 3.743 1.00 97.88 120 VAL A C 1
ATOM 949 O O . VAL A 1 120 ? -15.587 -5.568 4.297 1.00 97.88 120 VAL A O 1
ATOM 952 N N . THR A 1 121 ? -14.113 -5.180 2.657 1.00 98.19 121 THR A N 1
ATOM 953 C CA . THR A 1 121 ? -14.793 -3.971 2.149 1.00 98.19 121 THR A CA 1
ATOM 954 C C . THR A 1 121 ? -15.649 -4.198 0.907 1.00 98.19 121 THR A C 1
ATOM 956 O O . THR A 1 121 ? -16.534 -3.395 0.627 1.00 98.19 121 THR A O 1
ATOM 959 N N . GLY A 1 122 ? -15.371 -5.247 0.132 1.00 98.38 122 GLY A N 1
ATOM 960 C CA . GLY A 1 122 ? -15.932 -5.464 -1.201 1.00 98.38 122 GLY A CA 1
ATOM 961 C C . GLY A 1 122 ? -15.394 -4.518 -2.283 1.00 98.38 122 GLY A C 1
ATOM 962 O O . GLY A 1 122 ? -15.863 -4.584 -3.417 1.00 98.38 122 GLY A O 1
ATOM 963 N N . ASP A 1 123 ? -14.424 -3.650 -1.974 1.00 98.44 123 ASP A N 1
ATOM 964 C CA . ASP A 1 123 ? -13.909 -2.652 -2.917 1.00 98.44 123 ASP A CA 1
ATOM 965 C C . ASP A 1 123 ? -13.059 -3.309 -4.017 1.00 98.44 123 ASP A C 1
ATOM 967 O O . ASP A 1 123 ? -11.991 -3.875 -3.763 1.00 98.44 123 ASP A O 1
ATOM 971 N N . SER A 1 124 ? -13.536 -3.223 -5.260 1.00 98.56 124 SER A N 1
ATOM 972 C CA . SER A 1 124 ? -12.881 -3.812 -6.429 1.00 98.56 124 SER A CA 1
ATOM 973 C C . SER A 1 124 ? -11.513 -3.205 -6.743 1.00 98.56 124 SER A C 1
ATOM 975 O O . SER A 1 124 ? -10.718 -3.861 -7.410 1.00 98.56 124 SER A O 1
ATOM 977 N N . GLU A 1 125 ? -11.208 -1.989 -6.275 1.00 98.50 125 GLU A N 1
ATOM 978 C CA . GLU A 1 125 ? -9.879 -1.396 -6.459 1.00 98.50 125 GLU A CA 1
ATOM 979 C C . GLU A 1 125 ? -8.805 -2.224 -5.746 1.00 98.50 125 GLU A C 1
ATOM 981 O O . GLU A 1 125 ? -7.765 -2.508 -6.336 1.00 98.50 125 GLU A O 1
ATOM 986 N N . PHE A 1 126 ? -9.070 -2.689 -4.521 1.00 98.81 126 PHE A N 1
ATOM 987 C CA . PHE A 1 126 ? -8.120 -3.532 -3.792 1.00 98.81 126 PHE A CA 1
ATOM 988 C C . PHE A 1 126 ? -7.906 -4.878 -4.473 1.00 98.81 126 PHE A C 1
ATOM 990 O O . PHE A 1 126 ? -6.774 -5.348 -4.542 1.00 98.81 126 PHE A O 1
ATOM 997 N N . ARG A 1 127 ? -8.976 -5.473 -5.016 1.00 98.75 127 ARG A N 1
ATOM 998 C CA . ARG A 1 127 ? -8.872 -6.705 -5.801 1.00 98.75 127 ARG A CA 1
ATOM 999 C C . ARG A 1 127 ? -7.976 -6.505 -7.019 1.00 98.75 127 ARG A C 1
ATOM 1001 O O . ARG A 1 127 ? -7.035 -7.268 -7.187 1.00 98.75 127 ARG A O 1
ATOM 1008 N N . ARG A 1 128 ? -8.253 -5.472 -7.821 1.00 98.69 128 ARG A N 1
ATOM 1009 C CA . ARG A 1 128 ? -7.481 -5.171 -9.031 1.00 98.69 128 ARG A CA 1
ATOM 1010 C C . ARG A 1 128 ? -6.001 -5.001 -8.703 1.00 98.69 128 ARG A C 1
ATOM 1012 O O . ARG A 1 128 ? -5.166 -5.659 -9.297 1.00 98.69 128 ARG A O 1
ATOM 1019 N N . VAL A 1 129 ? -5.682 -4.166 -7.714 1.00 98.81 129 VAL A N 1
ATOM 1020 C CA . VAL A 1 129 ? -4.285 -3.898 -7.336 1.00 98.81 129 VAL A CA 1
ATOM 1021 C C . VAL A 1 129 ? -3.608 -5.158 -6.783 1.00 98.81 129 VAL A C 1
ATOM 1023 O O . VAL A 1 129 ? -2.422 -5.364 -7.025 1.00 98.81 129 VAL A O 1
ATOM 1026 N N . ALA A 1 130 ? -4.335 -6.028 -6.069 1.00 98.81 130 ALA A N 1
ATOM 1027 C CA . ALA A 1 130 ? -3.796 -7.312 -5.621 1.00 98.81 130 ALA A CA 1
ATOM 1028 C C . ALA A 1 130 ? -3.475 -8.249 -6.795 1.00 98.81 130 ALA A C 1
ATOM 1030 O O . ALA A 1 130 ? -2.386 -8.816 -6.819 1.00 98.81 130 ALA A O 1
ATOM 1031 N N . GLU A 1 131 ? -4.401 -8.398 -7.746 1.00 98.75 131 GLU A N 1
ATOM 1032 C CA . GLU A 1 131 ? -4.222 -9.206 -8.960 1.00 98.75 131 GLU A CA 1
ATOM 1033 C C . GLU A 1 131 ? -3.037 -8.674 -9.783 1.00 98.75 131 GLU A C 1
ATOM 1035 O O . GLU A 1 131 ? -2.087 -9.418 -10.009 1.00 98.75 131 GLU A O 1
ATOM 1040 N N . ASP A 1 132 ? -3.002 -7.372 -10.078 1.00 98.56 132 ASP A N 1
ATOM 1041 C CA . ASP A 1 132 ? -1.897 -6.725 -10.799 1.00 98.56 132 ASP A CA 1
ATOM 1042 C C . ASP A 1 132 ? -0.538 -6.920 -10.085 1.00 98.56 132 ASP A C 1
ATOM 1044 O O . ASP A 1 132 ? 0.495 -7.139 -10.720 1.00 98.56 132 ASP A O 1
ATOM 1048 N N . THR A 1 133 ? -0.512 -6.863 -8.746 1.00 98.69 133 THR A N 1
ATOM 1049 C CA . THR A 1 133 ? 0.717 -7.097 -7.962 1.00 98.69 133 THR A CA 1
ATOM 1050 C C . THR A 1 133 ? 1.180 -8.551 -8.049 1.00 98.69 133 THR A C 1
ATOM 1052 O O . THR A 1 133 ? 2.381 -8.813 -8.124 1.00 98.69 133 THR A O 1
ATOM 1055 N N . LEU A 1 134 ? 0.250 -9.507 -8.035 1.00 98.56 134 LEU A N 1
ATOM 1056 C CA . LEU A 1 134 ? 0.569 -10.928 -8.172 1.00 98.56 134 LEU A CA 1
ATOM 1057 C C . LEU A 1 134 ? 1.021 -11.263 -9.596 1.00 98.56 134 LEU A C 1
ATOM 1059 O O . LEU A 1 134 ? 1.973 -12.025 -9.753 1.00 98.56 134 LEU A O 1
ATOM 1063 N N . ASP A 1 135 ? 0.409 -10.648 -10.606 1.00 98.44 135 ASP A N 1
ATOM 1064 C CA . ASP A 1 135 ? 0.817 -10.775 -12.005 1.00 98.44 135 ASP A CA 1
ATOM 1065 C C . ASP A 1 135 ? 2.227 -10.212 -12.226 1.00 98.44 135 ASP A C 1
ATOM 1067 O O . ASP A 1 135 ? 3.041 -10.845 -12.898 1.00 98.44 135 ASP A O 1
ATOM 1071 N N . TYR A 1 136 ? 2.561 -9.075 -11.601 1.00 98.00 136 TYR A N 1
ATOM 1072 C CA . TYR A 1 136 ? 3.935 -8.561 -11.554 1.00 98.00 136 TYR A CA 1
ATOM 1073 C C . TYR A 1 136 ? 4.902 -9.586 -10.942 1.00 98.00 136 TYR A C 1
ATOM 1075 O O . TYR A 1 136 ? 5.936 -9.883 -11.536 1.00 98.00 136 TYR A O 1
ATOM 1083 N N . VAL A 1 137 ? 4.572 -10.172 -9.785 1.00 97.81 137 VAL A N 1
ATOM 1084 C CA . VAL A 1 137 ? 5.441 -11.173 -9.140 1.00 97.81 137 VAL A CA 1
ATOM 1085 C C . VAL A 1 137 ? 5.621 -12.412 -10.025 1.00 97.81 137 VAL A C 1
ATOM 1087 O O . VAL A 1 137 ? 6.738 -12.913 -10.164 1.00 97.81 137 VAL A O 1
ATOM 1090 N N . ALA A 1 138 ? 4.547 -12.893 -10.651 1.00 97.25 138 ALA A N 1
ATOM 1091 C CA . ALA A 1 138 ? 4.588 -14.041 -11.551 1.00 97.25 138 ALA A CA 1
ATOM 1092 C C . ALA A 1 138 ? 5.433 -13.767 -12.805 1.00 97.25 138 ALA A C 1
ATOM 1094 O O . ALA A 1 138 ? 6.158 -14.650 -13.258 1.00 97.25 138 ALA A O 1
ATOM 1095 N N . ARG A 1 139 ? 5.348 -12.551 -13.355 1.00 96.00 139 ARG A N 1
ATOM 1096 C CA . ARG A 1 139 ? 6.037 -12.163 -14.591 1.00 96.00 139 ARG A CA 1
ATOM 1097 C C . ARG A 1 139 ? 7.503 -11.789 -14.375 1.00 96.00 139 ARG A C 1
ATOM 1099 O O . ARG A 1 139 ? 8.349 -12.242 -15.134 1.00 96.00 139 ARG A O 1
ATOM 1106 N N . GLU A 1 140 ? 7.788 -10.963 -13.372 1.00 95.50 140 GLU A N 1
ATOM 1107 C CA . GLU A 1 140 ? 9.094 -10.306 -13.202 1.00 95.50 140 GLU A CA 1
ATOM 1108 C C . GLU A 1 140 ? 9.935 -10.918 -12.075 1.00 95.50 140 GLU A C 1
ATOM 1110 O O . GLU A 1 140 ? 11.160 -10.849 -12.103 1.00 95.50 140 GLU A O 1
ATOM 1115 N N . MET A 1 141 ? 9.294 -11.511 -11.062 1.00 95.69 141 MET A N 1
ATOM 1116 C CA . MET A 1 141 ? 9.971 -11.952 -9.833 1.00 95.69 141 MET A CA 1
ATOM 1117 C C . MET A 1 141 ? 10.070 -13.474 -9.703 1.00 95.69 141 MET A C 1
ATOM 1119 O O . MET A 1 141 ? 10.554 -13.957 -8.679 1.00 95.69 141 MET A O 1
ATOM 1123 N N . THR A 1 142 ? 9.615 -14.234 -10.701 1.00 96.94 142 THR A N 1
ATOM 1124 C CA . THR A 1 142 ? 9.612 -15.703 -10.684 1.00 96.94 142 THR A CA 1
ATOM 1125 C C . THR A 1 142 ? 10.647 -16.245 -11.662 1.00 96.94 142 THR A C 1
ATOM 1127 O O . THR A 1 142 ? 10.618 -15.943 -12.852 1.00 96.94 142 THR A O 1
ATOM 1130 N N . ASP A 1 143 ? 11.557 -17.074 -11.161 1.00 96.06 143 ASP A N 1
ATOM 1131 C CA . ASP A 1 143 ? 12.550 -17.755 -11.980 1.00 96.06 143 ASP A CA 1
ATOM 1132 C C . ASP A 1 143 ? 11.926 -18.975 -12.673 1.00 96.06 143 ASP A C 1
ATOM 1134 O O . ASP A 1 143 ? 11.139 -19.717 -12.081 1.00 96.06 143 ASP A O 1
ATOM 1138 N N . SER A 1 144 ? 12.322 -19.235 -13.920 1.00 94.12 144 SER A N 1
ATOM 1139 C CA . SER A 1 144 ? 11.832 -20.380 -14.705 1.00 94.12 144 SER A CA 1
ATOM 1140 C C . SER A 1 144 ? 12.067 -21.757 -14.056 1.00 94.12 144 SER A C 1
ATOM 1142 O O . SER A 1 144 ? 11.370 -22.716 -14.384 1.00 94.12 144 SER A O 1
ATOM 1144 N N . SER A 1 145 ? 13.012 -21.865 -13.116 1.00 96.00 145 SER A N 1
ATOM 1145 C CA . SER A 1 145 ? 13.265 -23.067 -12.311 1.00 96.00 145 SER A CA 1
ATOM 1146 C C . SER A 1 145 ? 12.327 -23.228 -11.101 1.00 96.00 145 SER A C 1
ATOM 1148 O O . SER A 1 145 ? 12.408 -24.235 -10.397 1.00 96.00 145 SER A O 1
ATOM 1150 N N . GLY A 1 146 ? 11.422 -22.270 -10.864 1.00 92.69 146 GLY A N 1
ATOM 1151 C CA . GLY A 1 146 ? 10.416 -22.287 -9.795 1.00 92.69 146 GLY A CA 1
ATOM 1152 C C . GLY A 1 146 ? 10.793 -21.507 -8.530 1.00 92.69 146 GLY A C 1
ATOM 1153 O O . GLY A 1 146 ? 10.039 -21.532 -7.556 1.00 92.69 146 GLY A O 1
ATOM 1154 N N . GLY A 1 147 ? 11.948 -20.836 -8.516 1.00 96.38 147 GLY A N 1
ATOM 1155 C CA . GLY A 1 147 ? 12.346 -19.918 -7.444 1.00 96.38 147 GLY A CA 1
ATOM 1156 C C . GLY A 1 147 ? 11.754 -18.514 -7.604 1.00 96.38 147 GLY A C 1
ATOM 1157 O O . GLY A 1 147 ? 11.128 -18.205 -8.613 1.00 96.38 147 GLY A O 1
ATOM 1158 N N . PHE A 1 148 ? 12.001 -17.643 -6.624 1.00 97.19 148 PHE A N 1
ATOM 1159 C CA . PHE A 1 148 ? 11.684 -16.215 -6.719 1.00 97.19 148 PHE A CA 1
ATOM 1160 C C . PHE A 1 148 ? 12.942 -15.364 -6.527 1.00 97.19 148 PHE A C 1
ATOM 1162 O O . PHE A 1 148 ? 13.778 -15.677 -5.674 1.00 97.19 148 PHE A O 1
ATOM 1169 N N . TYR A 1 149 ? 13.052 -14.268 -7.276 1.00 96.25 149 TYR A N 1
ATOM 1170 C CA . TYR A 1 149 ? 14.064 -13.237 -7.044 1.00 96.25 149 TYR A CA 1
ATOM 1171 C C . TYR A 1 149 ? 13.720 -12.425 -5.790 1.00 96.25 149 TYR A C 1
ATOM 1173 O O . TYR A 1 149 ? 12.553 -12.254 -5.449 1.00 96.25 149 TYR A O 1
ATOM 1181 N N . SER A 1 150 ? 14.725 -11.913 -5.078 1.00 94.44 150 SER A N 1
ATOM 1182 C CA . SER A 1 150 ? 14.504 -11.151 -3.839 1.00 94.44 150 SER A CA 1
ATOM 1183 C C . SER A 1 150 ? 14.180 -9.673 -4.083 1.00 94.44 150 SER A C 1
ATOM 1185 O O . SER A 1 150 ? 13.407 -9.085 -3.321 1.00 94.44 150 SER A O 1
ATOM 1187 N N . THR A 1 151 ? 14.760 -9.083 -5.128 1.00 92.44 151 THR A N 1
ATOM 1188 C CA . THR A 1 151 ? 14.625 -7.667 -5.490 1.00 92.44 151 THR A CA 1
ATOM 1189 C C . THR A 1 151 ? 14.763 -7.475 -7.002 1.00 92.44 151 THR A C 1
ATOM 1191 O O . THR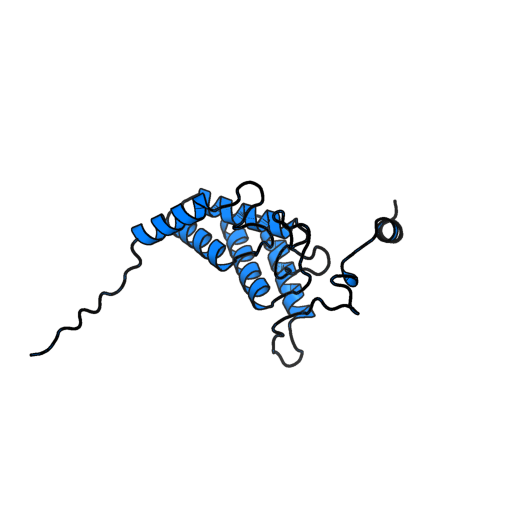 A 1 151 ? 15.436 -8.264 -7.668 1.00 92.44 151 THR A O 1
ATOM 1194 N N . GLN A 1 152 ? 14.124 -6.427 -7.514 1.00 87.25 152 GLN A N 1
ATOM 1195 C CA . GLN A 1 152 ? 14.385 -5.817 -8.812 1.00 87.25 152 GLN A CA 1
ATOM 1196 C C . GLN A 1 152 ? 15.035 -4.453 -8.550 1.00 87.25 152 GLN A C 1
ATOM 1198 O O . GLN A 1 152 ? 14.428 -3.594 -7.905 1.00 87.25 152 GLN A O 1
ATOM 1203 N N . ASP A 1 153 ? 16.272 -4.290 -9.018 1.00 79.94 153 ASP A N 1
ATOM 1204 C CA . ASP A 1 153 ? 17.090 -3.100 -8.771 1.00 79.94 153 ASP A CA 1
ATOM 1205 C C . ASP A 1 153 ? 16.575 -1.869 -9.546 1.00 79.94 153 ASP A C 1
ATOM 1207 O O . ASP A 1 153 ? 15.931 -1.995 -10.589 1.00 79.94 153 ASP A O 1
ATOM 1211 N N . ALA A 1 154 ? 16.867 -0.677 -9.026 1.00 64.81 154 ALA A N 1
ATOM 1212 C CA . ALA A 1 154 ? 16.516 0.614 -9.615 1.00 64.81 154 ALA A CA 1
ATOM 1213 C C . ALA A 1 154 ? 17.502 1.071 -10.708 1.00 64.81 154 ALA A C 1
ATOM 1215 O O . ALA A 1 154 ? 17.212 2.019 -11.448 1.00 64.81 154 ALA A O 1
ATOM 1216 N N . ASP A 1 155 ? 18.675 0.434 -10.789 1.00 56.75 155 ASP A N 1
ATOM 1217 C CA . ASP A 1 155 ? 19.818 0.961 -11.528 1.00 56.75 155 ASP A CA 1
ATOM 1218 C C . ASP A 1 155 ? 19.656 0.823 -13.049 1.00 56.75 155 ASP A C 1
ATOM 1220 O O . ASP A 1 155 ? 19.714 -0.256 -13.642 1.00 56.75 155 ASP A O 1
ATOM 1224 N N . SER A 1 156 ? 19.461 1.974 -13.691 1.00 48.41 156 SER A N 1
ATOM 1225 C CA . SER A 1 156 ? 19.358 2.138 -15.137 1.00 48.41 156 SER A CA 1
ATOM 1226 C C . SER A 1 156 ? 20.489 3.056 -15.594 1.00 48.41 156 SER A C 1
ATOM 1228 O O . SER A 1 156 ? 20.336 4.271 -15.625 1.00 48.41 156 SER A O 1
ATOM 1230 N N . GLU A 1 157 ? 21.654 2.497 -15.923 1.00 44.44 157 GLU A N 1
ATOM 1231 C CA . GLU A 1 157 ? 22.755 3.243 -16.564 1.00 44.44 157 GLU A CA 1
ATOM 1232 C C . GLU A 1 157 ? 23.226 4.522 -15.821 1.00 44.44 157 GLU A C 1
ATOM 1234 O O . GLU A 1 157 ? 23.645 5.488 -16.459 1.00 44.44 157 GLU A O 1
ATOM 1239 N N . GLY A 1 158 ? 23.183 4.546 -14.483 1.00 48.69 158 GLY A N 1
ATOM 1240 C CA . GLY A 1 158 ? 23.664 5.674 -13.669 1.00 48.69 158 G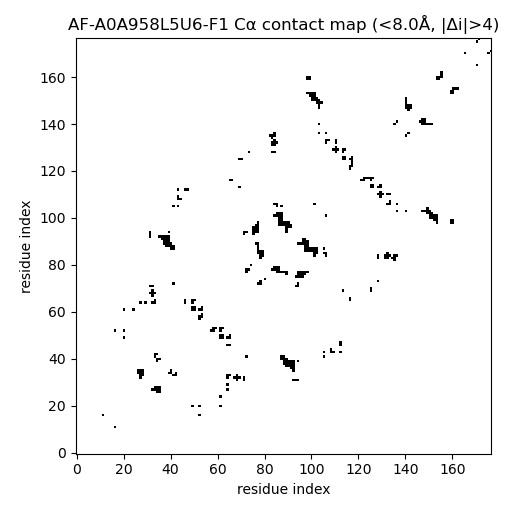LY A CA 1
ATOM 1241 C C . GLY A 1 158 ? 22.645 6.793 -13.406 1.00 48.69 158 GLY A C 1
ATOM 1242 O O . GLY A 1 158 ? 23.007 7.785 -12.772 1.00 48.69 158 GLY A O 1
ATOM 1243 N N . GLU A 1 159 ? 21.388 6.638 -13.840 1.00 50.62 159 GLU A N 1
ATOM 1244 C CA . GLU A 1 159 ? 20.265 7.518 -13.488 1.00 50.62 159 GLU A CA 1
ATOM 1245 C C . GLU A 1 159 ? 19.090 6.695 -12.927 1.00 50.62 159 GLU A C 1
ATOM 1247 O O . GLU A 1 159 ? 18.525 5.835 -13.608 1.00 50.62 159 GLU A O 1
ATOM 1252 N N . GLU A 1 160 ? 18.699 6.960 -11.677 1.00 54.06 160 GLU A N 1
ATOM 1253 C CA . GLU A 1 160 ? 17.584 6.268 -11.020 1.00 54.06 160 GLU A CA 1
ATOM 1254 C C . GLU A 1 160 ? 16.258 6.565 -11.753 1.00 54.06 160 GLU A C 1
ATOM 1256 O O . GLU A 1 160 ? 15.856 7.721 -11.892 1.00 54.06 160 GLU A O 1
ATOM 1261 N N . GLY A 1 161 ? 15.558 5.526 -12.226 1.00 55.59 161 GLY A N 1
ATOM 1262 C CA . GLY A 1 161 ? 14.181 5.660 -12.724 1.00 55.59 161 GLY A CA 1
ATOM 1263 C C . GLY A 1 161 ? 13.994 6.030 -14.198 1.00 55.59 161 GLY A C 1
ATOM 1264 O O . GLY A 1 161 ? 12.860 6.271 -14.613 1.00 55.59 161 GLY A O 1
ATOM 1265 N N . LYS A 1 162 ? 15.051 6.040 -15.020 1.00 58.91 162 LYS A N 1
ATOM 1266 C CA . LYS A 1 162 ? 14.984 6.438 -16.443 1.00 58.91 162 LYS A CA 1
ATOM 1267 C C . LYS A 1 162 ? 13.888 5.725 -17.253 1.00 58.91 162 LYS A C 1
ATOM 1269 O O . LYS A 1 162 ? 13.262 6.351 -18.100 1.00 58.91 162 LYS A O 1
ATOM 1274 N N . PHE A 1 163 ? 13.616 4.445 -16.985 1.00 58.47 163 PHE A N 1
ATOM 1275 C CA . PHE A 1 163 ? 12.575 3.680 -17.694 1.00 58.47 163 PHE A CA 1
ATOM 1276 C C . PHE A 1 163 ? 11.144 3.925 -17.194 1.00 58.47 163 PHE A C 1
ATOM 1278 O O . PHE A 1 163 ? 10.189 3.506 -17.845 1.00 58.47 163 PHE A O 1
ATOM 1285 N N . PHE A 1 164 ? 10.982 4.600 -16.057 1.00 54.62 164 PHE A N 1
ATOM 1286 C CA . PHE A 1 164 ? 9.680 4.870 -15.446 1.00 54.62 164 PHE A CA 1
ATOM 1287 C C . PHE A 1 164 ? 9.230 6.327 -15.617 1.00 54.62 164 PHE A C 1
ATOM 1289 O O . PHE A 1 164 ? 8.080 6.662 -15.324 1.00 54.62 164 PHE A O 1
ATOM 1296 N N . LEU A 1 165 ? 10.117 7.203 -16.096 1.00 67.50 165 LEU A N 1
ATOM 1297 C CA . LEU A 1 165 ? 9.820 8.608 -16.336 1.00 67.50 165 LEU A CA 1
ATOM 1298 C C . LEU A 1 165 ? 9.370 8.822 -17.779 1.00 67.50 165 LEU A C 1
ATOM 1300 O O . LEU A 1 165 ? 10.053 8.451 -18.727 1.00 67.50 165 LEU A O 1
ATOM 1304 N N . TRP A 1 166 ? 8.224 9.481 -17.926 1.00 67.38 166 TRP A N 1
ATOM 1305 C CA . TRP A 1 166 ? 7.672 9.876 -19.213 1.00 67.38 166 TRP A CA 1
ATOM 1306 C C . TRP A 1 166 ? 7.584 11.392 -19.281 1.00 67.38 166 TRP A C 1
ATOM 1308 O O . TRP A 1 166 ? 7.058 12.052 -18.381 1.00 67.38 166 TRP A O 1
ATOM 1318 N N . THR A 1 167 ? 8.049 11.965 -20.379 1.00 77.50 167 THR A N 1
ATOM 1319 C CA . THR A 1 167 ? 7.813 13.371 -20.676 1.00 77.50 167 THR A CA 1
ATOM 1320 C C . THR A 1 167 ? 6.383 13.567 -21.193 1.00 77.50 167 THR A C 1
ATOM 1322 O O . THR A 1 167 ? 5.834 12.703 -21.888 1.00 77.50 167 THR A O 1
ATOM 1325 N N . PRO A 1 168 ? 5.763 14.741 -20.963 1.00 79.81 168 PRO A N 1
ATOM 1326 C CA . PRO A 1 168 ? 4.460 15.056 -21.550 1.00 79.81 168 PRO A CA 1
ATOM 1327 C C . PRO A 1 168 ? 4.420 14.925 -23.083 1.00 79.81 168 PRO A C 1
ATOM 1329 O O . PRO A 1 168 ? 3.355 14.707 -23.657 1.00 79.81 168 PRO A O 1
ATOM 1332 N N . ALA A 1 169 ? 5.566 15.077 -23.755 1.00 82.69 169 ALA A N 1
ATOM 1333 C CA . ALA A 1 169 ? 5.686 14.907 -25.198 1.00 82.69 16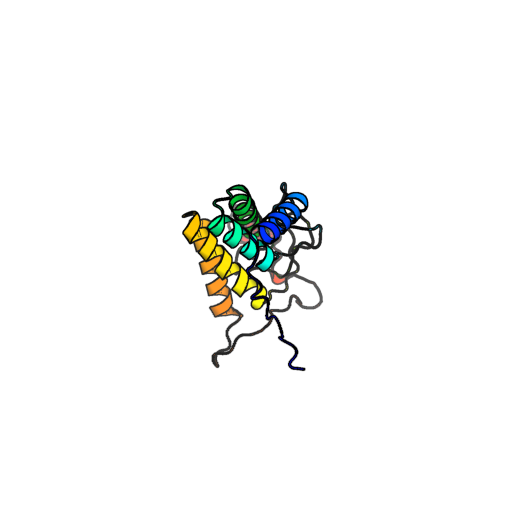9 ALA A CA 1
ATOM 1334 C C . ALA A 1 169 ? 5.603 13.430 -25.623 1.00 82.69 169 ALA A C 1
ATOM 1336 O O . ALA A 1 169 ? 4.935 13.125 -26.611 1.00 82.69 169 ALA A O 1
ATOM 1337 N N . GLU A 1 170 ? 6.236 12.517 -24.881 1.00 82.62 170 GLU A N 1
ATOM 1338 C CA . GLU A 1 170 ? 6.169 11.075 -25.153 1.00 82.62 170 GLU A CA 1
ATOM 1339 C C . GLU A 1 170 ? 4.756 10.530 -24.946 1.00 82.62 170 GLU A C 1
ATOM 1341 O O . GLU A 1 170 ? 4.269 9.776 -25.788 1.00 82.62 170 GLU A O 1
ATOM 1346 N N . LEU A 1 171 ? 4.058 10.989 -23.901 1.00 82.75 171 LEU A N 1
ATOM 1347 C CA . LEU A 1 171 ? 2.660 10.621 -23.669 1.00 82.75 171 LEU A CA 1
ATOM 1348 C C . LEU A 1 171 ? 1.755 11.067 -24.824 1.00 82.75 171 LEU A C 1
ATOM 1350 O O . LEU A 1 171 ? 1.026 10.244 -25.373 1.00 82.75 171 LEU A O 1
ATOM 1354 N N . ARG A 1 172 ? 1.853 12.335 -25.258 1.00 86.44 172 ARG A N 1
ATOM 1355 C CA . ARG A 1 172 ? 1.076 12.852 -26.405 1.00 86.44 172 ARG A CA 1
ATOM 1356 C C . ARG A 1 172 ? 1.352 12.089 -27.697 1.00 86.44 172 ARG A C 1
ATOM 1358 O O . ARG A 1 172 ? 0.448 11.871 -28.496 1.00 86.44 172 ARG A O 1
ATOM 1365 N N . LYS A 1 173 ? 2.600 11.666 -27.914 1.00 86.38 173 LYS A N 1
ATOM 1366 C CA . LYS A 1 173 ? 2.981 10.894 -29.102 1.00 86.38 173 LYS A CA 1
ATOM 1367 C C . LYS A 1 173 ? 2.303 9.519 -29.147 1.00 86.38 173 LYS A C 1
ATOM 1369 O O . LYS A 1 173 ? 2.021 9.036 -30.239 1.00 86.38 173 LYS A O 1
ATOM 1374 N N . ILE A 1 174 ? 2.083 8.888 -27.993 1.00 84.50 174 ILE A N 1
ATOM 1375 C CA . ILE A 1 174 ? 1.516 7.534 -27.902 1.00 84.50 174 ILE A CA 1
ATOM 1376 C C . ILE A 1 174 ? -0.011 7.565 -27.823 1.00 84.50 174 ILE A C 1
ATOM 1378 O O . ILE A 1 174 ? -0.667 6.778 -28.500 1.00 84.50 174 ILE A O 1
ATOM 1382 N N . LEU A 1 175 ? -0.573 8.449 -26.998 1.00 81.06 175 LEU A N 1
ATOM 1383 C CA . LEU A 1 175 ? -2.003 8.457 -26.679 1.00 81.06 175 LEU A CA 1
ATOM 1384 C C . LEU A 1 175 ? -2.855 9.239 -27.690 1.00 81.06 175 LEU A C 1
ATOM 1386 O O . LEU A 1 175 ? -4.070 9.060 -27.714 1.00 81.06 175 LEU A O 1
ATOM 1390 N N . GLY A 1 176 ? -2.236 10.063 -28.541 1.00 65.62 176 GLY A N 1
ATOM 1391 C CA . GLY A 1 176 ? -2.957 11.111 -29.264 1.00 65.62 176 GLY A CA 1
ATOM 1392 C C . GLY A 1 176 ? -3.249 12.310 -28.354 1.00 65.62 176 GLY A C 1
ATOM 1393 O O . GLY A 1 176 ? -2.818 12.324 -27.200 1.00 65.62 176 GLY A O 1
ATOM 1394 N N . GLU A 1 177 ? -3.902 13.343 -28.900 1.00 56.66 177 GLU A N 1
ATOM 1395 C CA . GLU A 1 177 ? -4.286 14.545 -28.133 1.00 56.66 177 GLU A CA 1
ATOM 1396 C C . GLU A 1 177 ? -5.244 14.242 -26.975 1.00 56.66 177 GLU A C 1
ATOM 1398 O O . GLU A 1 177 ? -6.247 13.524 -27.201 1.00 56.66 177 GLU A O 1
#

Mean predicted aligned error: 7.67 Å

Nearest PDB structures (foldseek):
  7tkv-assembly1_A  TM=9.686E-01  e=4.915E-14  Brucella abortus 2308
  7tkv-assembly1_B  TM=9.555E-01  e=2.737E-12  Brucella abortus 2308
  8h1m-assembly1_A  TM=8.105E-01  e=2.691E-06  Runella slithyformis
  8h1k-assembly1_A  TM=7.583E-01  e=5.529E-06  Runella slithyformis
  5x32-assembly1_A  TM=8.431E-01  e=6.870E-05  Marinomonas mediterranea MMB-1

Foldseek 3Di:
DDDDPPPPPPDPDPVVLVVLVVVCVVQFDPPQADGDWFQFFLPLVSLVSLLVNCVVPVDVVSLVRNVSSLVQLLPAVQAQPPQAAGAGTARGRRNHHGQRKGFPVSLVSLLVSLVSNCVVPVDVSSVVNSVSSVVSQVPPQADPVGDGHGMDHQDDPNDGCPVPDDDPVNCCVPVPD

Sequence (177 aa):
TAGATDSAEGTLDGLIADQAFRGMARDYDSINGGFGSAPKFPQPMTLSFLMRYHRRTGNQQALEMVTYTLRKMARGGMYDQLGGGFHRYSVDERWLVPHFEKMLYDNAQLARLLVEAWQVTGDSEFRRVAEDTLDYVAREMTDSSGGFYSTQDADSEGEEGKFFLWTPAELRKILGE

pLDDT: mean 89.12, std 16.48, range [37.72, 98.88]

Radius of gyration: 19.71 Å; Cα contacts (8 Å, |Δi|>4): 241; chains: 1; bounding box: 40×43×76 Å

Secondary structure (DSSP, 8-state):
-------------HHHHHHHHHHHHHHB-TTTSSBSSSSB---HHHHHHHHHHHHHH--HHHHHHHHHHHHHHHTSTTB-TTT-SB-SEESSTTS-SEES-EEHHHHHHHHHHHHHHHHHH--HHHHHHHHHHHHHHHHHSB-TTS-B-SEE---STTSTTTTT---HHHHHHHH--

Solvent-accessible surface area (backbone atoms only — not comparable to full-atom values): 9811 Å² total; per-residue (Å²): 136,85,81,80,78,80,77,74,78,79,68,84,49,69,68,58,56,54,50,51,49,58,50,49,67,69,58,42,37,84,87,43,32,44,48,78,52,60,67,22,50,80,54,52,67,63,42,50,50,32,47,51,48,17,74,76,70,67,42,59,67,37,44,49,51,39,54,47,21,50,51,33,33,64,76,19,45,21,21,39,91,83,68,36,33,39,35,58,28,8,62,35,57,61,19,53,46,44,42,63,29,28,35,41,70,57,39,56,46,42,28,54,50,25,44,54,49,18,76,77,67,68,45,61,67,33,43,50,55,20,52,40,27,49,51,26,40,61,69,76,31,42,42,96,90,74,51,67,53,67,64,46,80,38,81,45,95,90,41,83,39,63,92,77,62,76,53,76,65,58,50,41,73,73,72,46,134